Protein AF-J9RHM7-F1 (afdb_monomer)

pLDDT: mean 82.28, std 15.76, range [36.69, 97.31]

Foldseek 3Di:
DDPVVVVVVVVPPDPVVVVVVVVVVPVVLVVLLVQLLVLLVQLVVLLACLQVPRDPVSNVVSLVSNLVSCVVNVPPVLLSLLLSLLSQLLSVQLVVQQVVCVVVVNRDSVPRSDADPLSVVLSVVSSVLSNCCSPPVVVSPVCVVVVSLVSVVVNVVRRDPVSNVRSCVVRNDSPPD

Sequence (177 aa):
MDWATFVSIIGALGVGSILTQHFASGRDRRQVRAEVLDRLEEVETKRWAGDGGVRLEDFIAAIHRFETAALIARIPREAVRQYIFYAFAANSRSRANVEDDRDDGFFDPDTSGGIDAEFADAVRDEANEIAGLVWTPLRSRLGLSKRLRTRHLAAVQHIPARSLQHAESAFGPLARA

Solvent-accessible surface area (backbone atoms only — not comparable to full-atom values): 9573 Å² total; per-residue (Å²): 136,63,69,70,57,58,53,50,60,55,65,74,72,59,59,79,61,61,60,61,56,57,63,65,45,53,59,55,53,52,51,44,39,48,50,30,51,55,27,47,52,48,32,64,62,41,32,44,42,20,75,78,71,67,48,71,68,59,31,54,51,27,47,53,51,25,54,51,34,32,55,76,61,64,51,61,63,67,61,54,50,54,36,50,42,41,48,46,18,46,23,49,39,3,41,49,38,36,50,53,27,51,76,73,70,66,62,36,59,91,64,32,17,56,66,60,64,70,38,51,48,47,42,51,52,38,52,49,48,53,53,42,40,60,77,39,48,76,69,49,54,64,63,35,72,58,51,53,49,55,49,49,67,59,40,60,79,54,50,56,67,69,23,49,52,54,24,32,72,73,72,44,71,75,77,85,123

Secondary structure (DSSP, 8-state):
--HHHHHHHHHHTTHHHHHHHHHHHHHHHHHHHHHHHHHHHHHHHHT-STTS---HHHHHHHHHHHHHHHHHTT--HHHHHHHHHHHHHHHHHHHHHHHHHHHTT---TTTTT---HHHHHHHHHHHHHHHHHHH-HHHHHTTHHHHHHHHHHHHTTTS-HHHHHHHHHHH-PPP--

Structure (mmCIF, N/CA/C/O backbone):
data_AF-J9RHM7-F1
#
_entry.id   AF-J9RHM7-F1
#
loop_
_atom_site.group_PDB
_atom_site.id
_atom_site.type_symbol
_atom_site.label_atom_id
_atom_site.label_alt_id
_atom_site.label_comp_id
_atom_site.label_asym_id
_atom_site.label_entity_id
_atom_site.label_seq_id
_atom_site.pdbx_PDB_ins_code
_atom_site.Cartn_x
_atom_site.Cartn_y
_atom_site.Cartn_z
_atom_site.occupancy
_atom_site.B_iso_or_equiv
_atom_site.auth_seq_id
_atom_site.auth_comp_id
_atom_site.auth_asym_id
_atom_site.auth_atom_id
_atom_site.pdbx_PDB_model_num
ATOM 1 N N . MET A 1 1 ? -20.011 0.408 51.822 1.00 46.09 1 MET A N 1
ATOM 2 C CA . MET A 1 1 ? -20.654 0.936 50.601 1.00 46.09 1 MET A CA 1
ATOM 3 C C . MET A 1 1 ? -21.119 -0.268 49.816 1.00 46.09 1 MET A C 1
ATOM 5 O O . MET A 1 1 ? -20.290 -1.115 49.514 1.00 46.09 1 MET A O 1
ATOM 9 N N . ASP A 1 2 ? -22.428 -0.404 49.638 1.00 53.91 2 ASP A N 1
ATOM 10 C CA . A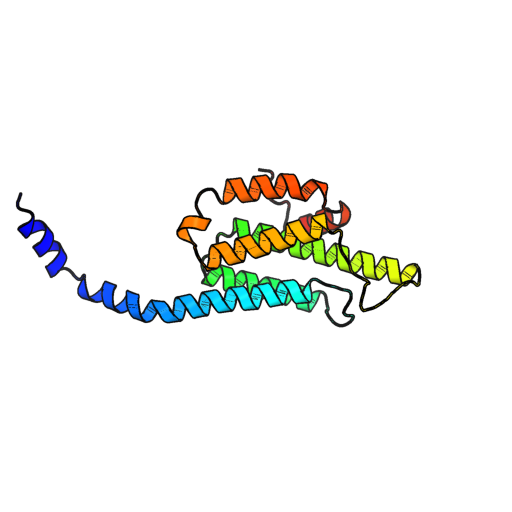SP A 1 2 ? -23.050 -1.626 49.137 1.00 53.91 2 ASP A CA 1
ATOM 11 C C . ASP A 1 2 ? -22.974 -1.686 47.603 1.00 53.91 2 ASP A C 1
ATOM 13 O O . ASP A 1 2 ? -23.284 -0.715 46.907 1.00 53.91 2 ASP A O 1
ATOM 17 N N . TRP A 1 3 ? -22.541 -2.832 47.078 1.00 50.66 3 TRP A N 1
ATOM 18 C CA . TRP A 1 3 ? -22.434 -3.127 45.646 1.00 50.66 3 TRP A CA 1
ATOM 19 C C . TRP A 1 3 ? -23.782 -2.942 44.935 1.00 50.66 3 TRP A C 1
ATOM 21 O O . TRP A 1 3 ? -23.840 -2.488 43.790 1.00 50.66 3 TRP A O 1
ATOM 31 N N . ALA A 1 4 ? -24.878 -3.179 45.661 1.00 57.81 4 ALA A N 1
ATOM 32 C CA . ALA A 1 4 ? -26.237 -2.943 45.193 1.00 57.81 4 ALA A CA 1
ATOM 33 C C . ALA A 1 4 ? -26.519 -1.462 44.864 1.00 57.81 4 ALA A C 1
ATOM 35 O O . ALA A 1 4 ? -27.260 -1.165 43.924 1.00 57.81 4 ALA A O 1
ATOM 36 N N . THR A 1 5 ? -25.891 -0.512 45.566 1.00 55.19 5 THR A N 1
ATOM 37 C CA . THR A 1 5 ? -26.045 0.925 45.287 1.00 55.19 5 THR A CA 1
ATOM 38 C C . THR A 1 5 ? -25.294 1.336 44.017 1.00 55.19 5 THR A C 1
ATOM 40 O O . THR A 1 5 ? -25.803 2.136 43.235 1.00 55.19 5 THR A O 1
ATOM 43 N N . PHE A 1 6 ? -24.125 0.740 43.752 1.00 51.62 6 PHE A N 1
ATOM 44 C CA . PHE A 1 6 ? -23.334 1.015 42.545 1.00 51.62 6 PHE A CA 1
ATOM 45 C C . PHE A 1 6 ? -24.034 0.508 41.271 1.00 51.62 6 PHE A C 1
ATOM 47 O O . PHE A 1 6 ? -24.082 1.205 40.258 1.00 51.62 6 PHE A O 1
ATOM 54 N N . VAL A 1 7 ? -24.662 -0.671 41.345 1.00 54.94 7 VAL A N 1
ATOM 55 C CA . VAL A 1 7 ? -25.454 -1.248 40.243 1.00 54.94 7 VAL A CA 1
ATOM 56 C C . VAL A 1 7 ? -26.725 -0.433 39.970 1.00 54.94 7 VAL A C 1
ATOM 58 O O . VAL A 1 7 ? -27.100 -0.240 38.815 1.00 54.94 7 VAL A O 1
ATOM 61 N N . SER A 1 8 ? -27.352 0.118 41.011 1.00 48.28 8 SER A N 1
ATOM 62 C CA . SER A 1 8 ? -28.589 0.903 40.874 1.00 48.28 8 SER A CA 1
ATOM 63 C C . SER A 1 8 ? -28.355 2.287 40.254 1.00 48.28 8 SER A C 1
ATOM 65 O O . SER A 1 8 ? -29.168 2.752 39.457 1.00 48.28 8 SER A O 1
ATOM 67 N N . ILE A 1 9 ? -27.214 2.922 40.546 1.00 49.97 9 ILE A N 1
ATOM 68 C CA . ILE A 1 9 ? -26.834 4.214 39.947 1.00 49.97 9 ILE A CA 1
ATOM 69 C C . ILE A 1 9 ? -26.502 4.054 38.454 1.00 49.97 9 ILE A C 1
ATOM 71 O O . ILE A 1 9 ? -26.865 4.908 37.646 1.00 49.97 9 ILE A O 1
ATOM 75 N N . ILE A 1 10 ? -25.884 2.936 38.061 1.00 52.31 10 ILE A N 1
ATOM 76 C CA . ILE A 1 10 ? -25.596 2.630 36.651 1.00 52.31 10 ILE A CA 1
ATOM 77 C C . ILE A 1 10 ? -26.871 2.209 35.896 1.00 52.31 10 ILE A C 1
ATOM 79 O O . ILE A 1 10 ? -27.035 2.550 34.725 1.00 52.31 10 ILE A O 1
ATOM 83 N N . GLY A 1 11 ? -27.811 1.532 36.561 1.00 45.91 11 GLY A N 1
ATOM 84 C CA . GLY A 1 11 ? -29.093 1.138 35.969 1.00 45.91 11 GLY A CA 1
ATOM 85 C C . GLY A 1 11 ? -30.041 2.306 35.669 1.00 45.91 11 GLY A C 1
ATOM 86 O O . GLY A 1 11 ? -30.787 2.244 34.694 1.00 45.91 11 GLY A O 1
ATOM 87 N N . ALA A 1 12 ? -29.995 3.388 36.454 1.00 53.56 12 ALA A N 1
ATOM 88 C CA . ALA A 1 12 ? -30.954 4.493 36.359 1.00 53.56 12 ALA A CA 1
ATOM 89 C C . ALA A 1 12 ? -30.570 5.620 35.370 1.00 53.56 12 ALA A C 1
ATOM 91 O O . ALA A 1 12 ? -31.415 6.458 35.063 1.00 53.56 12 ALA A O 1
ATOM 92 N N . LEU A 1 13 ? -29.334 5.653 34.844 1.00 52.00 13 LEU A N 1
ATOM 93 C CA . LEU A 1 13 ? -28.803 6.788 34.059 1.00 52.00 13 LEU A CA 1
ATOM 94 C C . LEU A 1 13 ? -28.353 6.464 32.616 1.00 52.00 13 LEU A C 1
ATOM 96 O O . LEU A 1 13 ? -27.502 7.154 32.062 1.00 52.00 13 LEU A O 1
ATOM 100 N N . GLY A 1 14 ? -28.965 5.482 31.943 1.00 44.16 14 GLY A N 1
ATOM 101 C CA . GLY A 1 14 ? -28.917 5.446 30.467 1.00 44.16 14 GLY A CA 1
ATOM 102 C C . GLY A 1 14 ? -28.051 4.369 29.805 1.00 44.16 14 GLY A C 1
ATOM 103 O O . GLY A 1 14 ? -27.598 4.550 28.677 1.00 44.16 14 GLY A O 1
ATOM 104 N N . VAL A 1 15 ? -27.885 3.199 30.424 1.00 47.47 15 VAL A N 1
ATOM 105 C CA . VAL A 1 15 ? -27.238 2.044 29.757 1.00 47.47 15 VAL A CA 1
ATOM 106 C C . VAL A 1 15 ? -28.149 1.384 28.701 1.00 47.47 15 VAL A C 1
ATOM 108 O O . VAL A 1 15 ? -27.680 0.643 27.838 1.00 47.47 15 VAL A O 1
ATOM 111 N N . GLY A 1 16 ? -29.441 1.728 28.679 1.00 36.69 16 GLY A N 1
ATOM 112 C CA . GLY A 1 16 ? -30.395 1.250 27.673 1.00 36.69 16 GLY A CA 1
ATOM 113 C C . GLY A 1 16 ? -30.172 1.775 26.244 1.00 36.69 16 GLY A C 1
ATOM 114 O O . GLY A 1 16 ? -30.708 1.182 25.317 1.00 36.69 16 GLY A O 1
ATOM 115 N N . SER A 1 17 ? -29.381 2.840 26.034 1.00 42.59 17 SER A N 1
ATOM 116 C CA . SER A 1 17 ? -29.130 3.410 24.689 1.00 42.59 17 SER A CA 1
ATOM 117 C C . SER A 1 17 ? -27.822 2.916 24.040 1.00 42.59 17 SER A C 1
ATOM 119 O O . SER A 1 17 ? -27.727 2.810 22.817 1.00 42.59 17 SER A O 1
ATOM 121 N N . ILE A 1 18 ? -26.831 2.515 24.845 1.00 49.47 18 ILE A N 1
ATOM 122 C CA . ILE A 1 18 ? -25.510 2.087 24.351 1.00 49.47 18 ILE A CA 1
ATOM 123 C C . ILE A 1 18 ? -25.549 0.650 23.805 1.00 49.47 18 ILE A C 1
ATOM 125 O O . ILE A 1 18 ? -24.842 0.321 22.848 1.00 49.47 18 ILE A O 1
ATOM 129 N N . LEU A 1 19 ? -26.399 -0.213 24.367 1.00 43.69 19 LEU A N 1
ATOM 130 C CA . LEU A 1 19 ? -26.479 -1.618 23.957 1.00 43.69 19 LEU A CA 1
ATOM 131 C C . LEU A 1 19 ? -27.194 -1.801 22.608 1.00 43.69 19 LEU A C 1
ATOM 133 O O . LEU A 1 19 ? -26.783 -2.644 21.809 1.00 43.69 19 LEU A O 1
ATOM 137 N N . THR A 1 20 ? -28.179 -0.962 22.282 1.00 41.44 20 THR A N 1
ATOM 138 C CA . THR A 1 20 ? -28.902 -1.001 20.996 1.00 41.44 20 THR A CA 1
ATOM 139 C C . THR A 1 20 ? -28.025 -0.530 19.829 1.00 41.44 20 THR A C 1
ATOM 141 O O . THR A 1 20 ? -28.074 -1.107 18.741 1.00 41.44 20 THR A O 1
ATOM 144 N N . GLN A 1 21 ? -27.128 0.438 20.059 1.00 46.59 21 GLN A N 1
ATOM 145 C CA . GLN A 1 21 ? -26.152 0.896 19.059 1.00 46.59 21 GLN A CA 1
ATOM 146 C C . GLN A 1 21 ? -25.028 -0.130 18.809 1.00 46.59 21 GLN A C 1
ATOM 148 O O . GLN A 1 21 ? -24.364 -0.097 17.770 1.00 46.59 21 GLN A O 1
ATOM 153 N N . HIS A 1 22 ? -24.824 -1.085 19.722 1.00 48.25 22 HIS A N 1
ATOM 154 C CA . HIS A 1 22 ? -23.774 -2.096 19.595 1.00 48.25 22 HIS A CA 1
ATOM 155 C C . HIS A 1 22 ? -24.121 -3.217 18.602 1.00 48.25 22 HIS A C 1
ATOM 157 O O . HIS A 1 22 ? -23.224 -3.730 17.930 1.00 48.25 22 HIS A O 1
ATOM 163 N N . PHE A 1 23 ? -25.408 -3.544 18.437 1.00 43.25 23 PHE A N 1
ATOM 164 C CA . PHE A 1 23 ? -25.853 -4.612 17.531 1.00 43.25 23 PHE A CA 1
ATOM 165 C C . PHE A 1 23 ? -26.148 -4.134 16.102 1.00 43.25 23 PHE A C 1
ATOM 167 O O . PHE A 1 23 ? -25.825 -4.853 15.156 1.00 43.25 23 PHE A O 1
ATOM 174 N N . ALA A 1 24 ? -26.638 -2.903 15.912 1.00 45.84 24 ALA A N 1
ATOM 175 C CA . ALA A 1 24 ? -26.744 -2.303 14.574 1.00 45.84 24 ALA A CA 1
ATOM 176 C C . ALA A 1 24 ? -25.355 -2.057 13.939 1.00 45.84 24 ALA A C 1
ATOM 178 O O . ALA A 1 24 ? -25.162 -2.277 12.747 1.00 45.84 24 ALA A O 1
ATOM 179 N N . SER A 1 25 ? -24.344 -1.738 14.758 1.00 53.12 25 SER A N 1
ATOM 180 C CA . SER A 1 25 ? -22.961 -1.478 14.321 1.00 53.12 25 SER A CA 1
ATOM 181 C C . SER A 1 25 ? -22.212 -2.716 13.792 1.00 53.12 25 SER A C 1
ATOM 183 O O . SER A 1 25 ? -21.170 -2.580 13.151 1.00 53.12 25 SER A O 1
ATOM 185 N N . GLY A 1 26 ? -22.695 -3.938 14.041 1.00 60.34 26 GLY A N 1
ATOM 186 C CA . GLY A 1 26 ? -21.999 -5.162 13.628 1.00 60.34 26 GLY A CA 1
ATOM 187 C C . GLY A 1 26 ? -21.936 -5.356 12.109 1.00 60.34 26 GLY A C 1
ATOM 188 O O . GLY A 1 26 ? -20.895 -5.768 11.590 1.00 60.34 26 GLY A O 1
ATOM 189 N N . ARG A 1 27 ? -23.028 -5.039 11.397 1.00 66.31 27 ARG A N 1
ATOM 190 C CA . ARG A 1 27 ? -23.099 -5.129 9.928 1.00 66.31 27 ARG A CA 1
ATOM 191 C C . ARG A 1 27 ? -22.276 -4.015 9.277 1.00 66.31 27 ARG A C 1
ATOM 193 O O . ARG A 1 27 ? -21.430 -4.326 8.444 1.00 66.31 27 ARG A O 1
ATOM 200 N N . ASP A 1 28 ? -22.410 -2.783 9.766 1.00 77.00 28 ASP A N 1
ATOM 201 C CA . ASP A 1 28 ? -21.641 -1.627 9.283 1.00 77.00 28 ASP A CA 1
ATOM 202 C C . ASP A 1 28 ? -20.131 -1.840 9.426 1.00 77.00 28 ASP A C 1
ATOM 204 O O . ASP A 1 28 ? -19.367 -1.573 8.506 1.00 77.00 28 ASP A O 1
ATOM 208 N N . ARG A 1 29 ? -19.673 -2.413 10.548 1.00 79.19 29 ARG A N 1
ATOM 209 C CA . ARG A 1 29 ? -18.245 -2.720 10.741 1.00 79.19 29 ARG A CA 1
ATOM 210 C C . ARG A 1 29 ? -17.730 -3.755 9.751 1.00 79.19 29 ARG A C 1
ATOM 212 O O . ARG A 1 29 ? -16.593 -3.641 9.313 1.00 79.19 29 ARG A O 1
ATOM 219 N N . ARG A 1 30 ? -18.518 -4.786 9.433 1.00 84.44 30 ARG A N 1
ATOM 220 C CA . ARG A 1 30 ? -18.115 -5.805 8.449 1.00 84.44 30 ARG A CA 1
ATOM 221 C C . ARG A 1 30 ? -18.072 -5.219 7.044 1.00 84.44 30 ARG A C 1
ATOM 223 O O . ARG A 1 30 ? -17.131 -5.513 6.323 1.00 84.44 30 ARG A O 1
ATOM 230 N N . GLN A 1 31 ? -19.034 -4.367 6.702 1.00 88.38 31 GLN A N 1
ATOM 231 C CA . GLN A 1 31 ? -19.078 -3.690 5.410 1.00 88.38 31 GLN A CA 1
ATOM 232 C C . GLN A 1 31 ? -17.896 -2.732 5.230 1.00 88.38 31 GLN A C 1
ATOM 234 O O . GLN A 1 31 ? -17.202 -2.825 4.230 1.00 88.38 31 GLN A O 1
ATOM 239 N N . VAL A 1 32 ? -17.591 -1.901 6.231 1.00 88.88 32 VAL A N 1
ATOM 240 C CA . VAL A 1 32 ? -16.419 -1.006 6.203 1.00 88.88 32 VAL A CA 1
ATOM 241 C C . VAL A 1 32 ? -15.108 -1.794 6.100 1.00 88.88 32 VAL A C 1
ATOM 243 O O . VAL A 1 32 ? -14.180 -1.380 5.415 1.00 88.88 32 VAL A O 1
ATOM 246 N N . ARG A 1 33 ? -15.013 -2.950 6.769 1.00 91.75 33 ARG A N 1
ATOM 247 C CA . ARG A 1 33 ? -13.842 -3.834 6.664 1.00 91.75 33 ARG A CA 1
ATOM 248 C C . ARG A 1 33 ? -13.694 -4.438 5.272 1.00 91.75 33 ARG A C 1
ATOM 250 O O . ARG A 1 33 ? -12.583 -4.451 4.760 1.00 91.75 33 ARG A O 1
ATOM 257 N N . ALA A 1 34 ? -14.790 -4.933 4.699 1.00 93.19 34 ALA A N 1
ATOM 258 C CA . ALA A 1 34 ? -14.805 -5.458 3.338 1.00 93.19 34 ALA A CA 1
ATOM 259 C C . ALA A 1 34 ? -14.398 -4.368 2.342 1.00 93.19 34 ALA A C 1
ATOM 261 O O . ALA A 1 34 ? -13.484 -4.583 1.564 1.00 93.19 34 ALA A O 1
ATOM 262 N N . GLU A 1 35 ? -14.953 -3.161 2.478 1.00 95.06 35 GLU A N 1
ATOM 263 C CA . GLU A 1 35 ? -14.611 -2.031 1.616 1.00 95.06 35 GLU A CA 1
ATOM 264 C C . GLU A 1 35 ? -13.111 -1.709 1.644 1.00 95.06 35 GLU A C 1
ATOM 266 O O . GLU A 1 35 ? -12.521 -1.492 0.592 1.00 95.06 35 GLU A O 1
ATOM 271 N N . VAL A 1 36 ? -12.456 -1.726 2.811 1.00 95.56 36 VAL A N 1
ATOM 272 C CA . VAL A 1 36 ? -10.995 -1.539 2.861 1.00 95.56 36 VAL A CA 1
ATOM 273 C C . VAL A 1 36 ? -10.255 -2.623 2.081 1.00 95.56 36 VAL A C 1
ATOM 275 O O . VAL A 1 36 ? -9.300 -2.298 1.382 1.00 95.56 36 VAL A O 1
ATOM 278 N N . LEU A 1 37 ? -10.655 -3.888 2.221 1.00 96.06 37 LEU A N 1
ATOM 279 C CA . LEU A 1 37 ? -9.995 -5.004 1.541 1.00 96.06 37 LEU A CA 1
ATOM 280 C C . LEU A 1 37 ? -10.211 -4.936 0.027 1.00 96.06 37 LEU A C 1
ATOM 282 O O . LEU A 1 37 ? -9.247 -5.098 -0.711 1.00 96.06 37 LEU A O 1
ATOM 286 N N . ASP A 1 38 ? -11.417 -4.587 -0.416 1.00 97.12 38 ASP A N 1
ATOM 287 C CA . ASP A 1 38 ? -11.725 -4.375 -1.832 1.00 97.12 38 ASP A CA 1
ATOM 288 C C . ASP A 1 38 ? -10.873 -3.229 -2.406 1.00 97.12 38 ASP A C 1
ATOM 290 O O . ASP A 1 38 ? -10.328 -3.326 -3.505 1.00 97.12 38 ASP A O 1
ATOM 294 N N . ARG A 1 39 ? -10.696 -2.128 -1.655 1.00 97.19 39 ARG A N 1
ATOM 295 C CA . ARG A 1 39 ? -9.814 -1.027 -2.085 1.00 97.19 39 ARG A CA 1
ATOM 296 C C . ARG A 1 39 ? -8.338 -1.401 -2.058 1.00 97.19 39 ARG A C 1
ATOM 298 O O . ARG A 1 39 ? -7.584 -0.898 -2.884 1.00 97.19 39 ARG A O 1
ATOM 305 N N . LEU A 1 40 ? -7.922 -2.246 -1.120 1.00 96.75 40 LEU A N 1
ATOM 306 C CA . LEU A 1 40 ? -6.557 -2.757 -1.052 1.00 96.75 40 LEU A CA 1
ATOM 307 C C . LEU A 1 40 ? -6.254 -3.637 -2.272 1.00 96.75 40 LEU A C 1
ATOM 309 O O . LEU A 1 40 ? -5.244 -3.426 -2.934 1.00 96.75 40 LEU A O 1
ATOM 313 N N . GLU A 1 41 ? -7.157 -4.557 -2.613 1.00 96.06 41 GLU A N 1
ATOM 314 C CA . GLU A 1 41 ? -7.078 -5.378 -3.828 1.00 96.06 41 GLU A CA 1
ATOM 315 C C . GLU A 1 41 ? -7.025 -4.510 -5.093 1.00 96.06 41 GLU A C 1
ATOM 317 O O . GLU A 1 41 ? -6.231 -4.770 -5.999 1.00 96.06 41 GLU A O 1
ATOM 322 N N . GLU A 1 42 ? -7.818 -3.436 -5.138 1.00 95.38 42 GLU A N 1
ATOM 323 C CA . GLU A 1 42 ? -7.810 -2.489 -6.252 1.00 95.38 42 GLU A CA 1
ATOM 324 C C . GLU A 1 42 ? -6.429 -1.833 -6.445 1.00 95.38 42 GLU A C 1
ATOM 326 O O . GLU A 1 42 ? -5.958 -1.706 -7.579 1.00 95.38 42 GLU A O 1
ATOM 331 N N . VAL A 1 43 ? -5.762 -1.435 -5.354 1.00 96.00 43 VAL A N 1
ATOM 332 C CA . VAL A 1 43 ? -4.397 -0.879 -5.394 1.00 96.00 43 VAL A CA 1
ATOM 333 C C . VAL A 1 43 ? -3.387 -1.942 -5.825 1.00 96.00 43 VAL A C 1
ATOM 335 O O . VAL A 1 43 ? -2.567 -1.675 -6.702 1.00 96.00 43 VAL A O 1
ATOM 338 N N . GLU A 1 44 ? -3.461 -3.147 -5.258 1.00 94.31 44 GLU A N 1
ATOM 339 C CA . GLU A 1 44 ? -2.559 -4.259 -5.586 1.00 94.31 44 GLU A CA 1
ATOM 340 C C . GLU A 1 44 ? -2.661 -4.681 -7.053 1.00 94.31 44 GLU A C 1
ATOM 342 O O . GLU A 1 44 ? -1.643 -4.947 -7.688 1.00 94.31 44 GLU A O 1
ATOM 347 N N . THR A 1 45 ? -3.869 -4.684 -7.614 1.00 92.31 45 THR A N 1
ATOM 348 C CA . THR A 1 45 ? -4.099 -5.000 -9.029 1.00 92.31 45 THR A CA 1
ATOM 349 C C . THR A 1 45 ? -3.509 -3.913 -9.926 1.00 92.31 45 THR A C 1
ATOM 351 O O . THR A 1 45 ? -2.793 -4.203 -10.880 1.00 92.31 45 THR A O 1
ATOM 354 N N . LYS A 1 46 ? -3.752 -2.639 -9.594 1.00 93.38 46 LYS A N 1
ATOM 355 C CA . LYS A 1 46 ? -3.343 -1.493 -10.422 1.00 93.38 46 LYS A CA 1
ATOM 356 C C . LYS A 1 46 ? -1.883 -1.082 -10.275 1.00 93.38 46 LYS A C 1
ATOM 358 O O . LYS A 1 46 ? -1.416 -0.232 -11.032 1.00 93.38 46 LYS A O 1
ATOM 363 N N . ARG A 1 47 ? -1.148 -1.625 -9.302 1.00 91.50 47 ARG A N 1
ATOM 364 C CA . ARG A 1 47 ? 0.268 -1.272 -9.137 1.00 91.50 47 ARG A CA 1
ATOM 365 C C . ARG A 1 47 ? 1.138 -1.831 -10.262 1.00 91.50 47 ARG A C 1
ATOM 367 O O . ARG A 1 47 ? 2.219 -1.296 -10.482 1.00 91.50 47 ARG A O 1
ATOM 374 N N . TRP A 1 48 ? 0.709 -2.891 -10.940 1.00 90.38 48 TRP A N 1
ATOM 375 C CA . TRP A 1 48 ? 1.496 -3.546 -11.981 1.00 90.38 48 TRP A CA 1
ATOM 376 C C . TRP A 1 48 ? 1.344 -2.821 -13.319 1.00 90.38 48 TRP A C 1
ATOM 378 O O . TRP A 1 48 ? 0.234 -2.530 -13.756 1.00 90.38 48 TRP A O 1
ATOM 388 N N . ALA A 1 49 ? 2.469 -2.514 -13.965 1.00 84.69 49 ALA A N 1
ATOM 389 C CA . ALA A 1 49 ? 2.509 -1.798 -15.239 1.00 84.69 49 ALA A CA 1
ATOM 390 C C . ALA A 1 49 ? 2.470 -2.721 -16.474 1.00 84.69 49 ALA A C 1
ATOM 392 O O . ALA A 1 49 ? 2.262 -2.222 -17.580 1.00 84.69 49 ALA A O 1
ATOM 393 N N . GLY A 1 50 ? 2.677 -4.032 -16.289 1.00 70.62 50 GLY A N 1
ATOM 394 C CA . GLY A 1 50 ? 2.771 -5.033 -17.364 1.00 70.62 50 GLY A CA 1
ATOM 395 C C . GLY A 1 50 ? 1.502 -5.183 -18.203 1.00 70.62 50 GLY A C 1
ATOM 396 O O . GLY A 1 50 ? 1.580 -5.241 -19.425 1.00 70.62 50 GLY A O 1
ATOM 397 N N . ASP A 1 51 ? 0.330 -5.074 -17.566 1.00 68.62 51 ASP A N 1
ATOM 398 C CA . ASP A 1 51 ? -0.998 -5.293 -18.171 1.00 68.62 51 ASP A CA 1
ATOM 399 C C . ASP A 1 51 ? -1.405 -4.229 -19.224 1.00 68.62 51 ASP A C 1
ATOM 401 O O . ASP A 1 51 ? -2.531 -4.194 -19.711 1.00 68.62 51 ASP A O 1
ATOM 405 N N . GLY A 1 52 ? -0.502 -3.305 -19.583 1.00 62.88 52 GLY A N 1
ATOM 406 C CA . GLY A 1 52 ? -0.602 -2.407 -20.743 1.00 62.88 52 GLY A CA 1
ATOM 407 C C . GLY A 1 52 ? -1.699 -1.331 -20.700 1.00 62.88 52 GLY A C 1
ATOM 408 O O . GLY A 1 52 ? -1.592 -0.332 -21.413 1.00 62.88 52 GLY A O 1
ATOM 409 N N . GLY A 1 53 ? -2.727 -1.492 -19.863 1.00 69.56 53 GLY A N 1
ATOM 410 C CA . GLY A 1 53 ? -3.914 -0.639 -19.808 1.00 69.56 53 GLY A CA 1
ATOM 411 C C . GLY A 1 53 ? -4.031 0.233 -18.559 1.00 69.56 53 GLY A C 1
ATOM 412 O O . GLY A 1 53 ? -4.804 1.191 -18.565 1.00 69.56 53 GLY A O 1
ATOM 413 N N . VAL A 1 54 ? -3.275 -0.051 -17.495 1.00 81.75 54 VAL A N 1
ATOM 414 C CA . VAL A 1 54 ? -3.393 0.701 -16.238 1.00 81.75 54 VAL A CA 1
ATOM 415 C C . VAL A 1 54 ? -2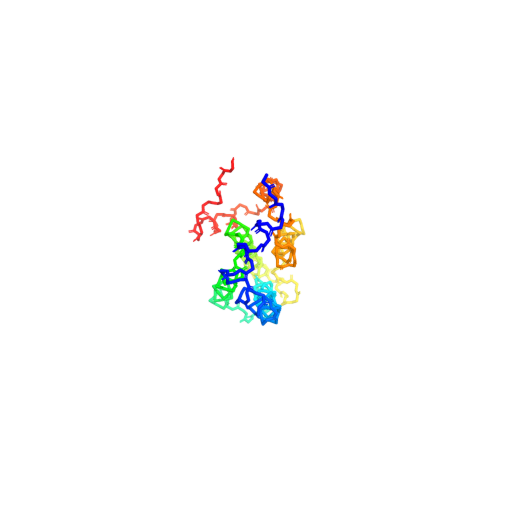.573 1.986 -16.300 1.00 81.75 54 VAL A C 1
ATOM 417 O O . VAL A 1 54 ? -1.338 1.983 -16.344 1.00 81.75 54 VAL A O 1
ATOM 420 N N . ARG A 1 55 ? -3.264 3.127 -16.277 1.00 87.69 55 ARG A N 1
ATOM 421 C CA . ARG A 1 55 ? -2.611 4.436 -16.253 1.00 87.69 55 ARG A CA 1
ATOM 422 C C . ARG A 1 55 ? -2.156 4.791 -14.840 1.00 87.69 55 ARG A C 1
ATOM 424 O O . ARG A 1 55 ? -2.741 4.356 -13.850 1.00 87.69 55 ARG A O 1
ATOM 431 N N . LEU A 1 56 ? -1.136 5.648 -14.737 1.00 88.62 56 LEU A N 1
ATOM 432 C CA . LEU A 1 56 ? -0.671 6.147 -13.437 1.00 88.62 56 LEU A CA 1
ATOM 433 C C . LEU A 1 56 ? -1.799 6.876 -12.690 1.00 88.62 56 LEU A C 1
ATOM 435 O O . LEU A 1 56 ? -1.925 6.740 -11.475 1.00 88.62 56 LEU A O 1
ATOM 439 N N . GLU A 1 57 ? -2.653 7.600 -13.416 1.00 91.06 57 GLU A N 1
ATOM 440 C CA . GLU A 1 57 ? -3.795 8.297 -12.823 1.00 91.06 57 GLU A CA 1
ATOM 441 C C . GLU A 1 57 ? -4.795 7.327 -12.172 1.00 91.06 57 GLU A C 1
ATOM 443 O O . GLU A 1 57 ? -5.322 7.618 -11.097 1.00 91.06 57 GLU A O 1
ATOM 448 N N . ASP A 1 58 ? -5.013 6.151 -12.770 1.00 92.88 58 ASP A N 1
ATOM 449 C CA . ASP A 1 58 ? -5.919 5.129 -12.234 1.00 92.88 58 ASP A CA 1
ATOM 450 C C . ASP A 1 58 ? -5.378 4.498 -10.952 1.00 92.88 58 ASP A C 1
ATOM 452 O O . ASP A 1 58 ? -6.150 4.183 -10.038 1.00 92.88 58 ASP A O 1
ATOM 456 N N . PHE A 1 59 ? -4.056 4.331 -10.880 1.00 93.81 59 PHE A N 1
ATOM 457 C CA . PHE A 1 59 ? -3.358 3.858 -9.689 1.00 93.81 59 PHE A CA 1
ATOM 458 C C . PHE A 1 59 ? -3.413 4.891 -8.556 1.00 93.81 59 PHE A C 1
ATOM 460 O O . PHE A 1 59 ? -3.791 4.556 -7.433 1.00 93.81 59 PHE A O 1
ATOM 467 N N . ILE A 1 60 ? -3.139 6.165 -8.851 1.00 94.19 60 ILE A N 1
ATOM 468 C CA . ILE A 1 60 ? -3.261 7.259 -7.874 1.00 94.19 60 ILE A CA 1
ATOM 469 C C . ILE A 1 60 ? -4.704 7.360 -7.357 1.00 94.19 60 ILE A C 1
ATOM 471 O O . ILE A 1 60 ? -4.933 7.463 -6.150 1.00 94.19 60 ILE A O 1
ATOM 475 N N . ALA A 1 61 ? -5.699 7.259 -8.242 1.00 94.75 61 ALA A N 1
ATOM 476 C CA . ALA A 1 61 ? -7.104 7.239 -7.844 1.00 94.75 61 ALA A CA 1
ATOM 477 C C . ALA A 1 61 ? -7.431 6.054 -6.917 1.00 94.75 61 ALA A C 1
ATOM 479 O O . ALA A 1 61 ? -8.171 6.225 -5.944 1.00 94.75 61 ALA A O 1
ATOM 480 N N . ALA A 1 62 ? -6.870 4.869 -7.178 1.00 95.56 62 ALA A N 1
ATOM 481 C CA . ALA A 1 62 ? -7.028 3.708 -6.304 1.00 95.56 62 ALA A CA 1
ATOM 482 C C . ALA A 1 62 ? -6.403 3.942 -4.919 1.00 95.56 62 ALA A C 1
ATOM 484 O O . ALA A 1 62 ? -7.062 3.671 -3.914 1.00 95.56 62 ALA A O 1
ATOM 485 N N . ILE A 1 63 ? -5.204 4.538 -4.849 1.00 96.19 63 ILE A N 1
ATOM 486 C CA . ILE A 1 63 ? -4.561 4.929 -3.581 1.00 96.19 63 ILE A CA 1
ATOM 487 C C . ILE A 1 63 ? -5.472 5.858 -2.771 1.00 96.19 63 ILE A C 1
ATOM 489 O O . ILE A 1 63 ? -5.703 5.607 -1.590 1.00 96.19 63 ILE A O 1
ATOM 493 N N . HIS A 1 64 ? -6.038 6.899 -3.387 1.00 95.81 64 HIS A N 1
ATOM 494 C CA . HIS A 1 64 ? -6.919 7.835 -2.678 1.00 95.81 64 HIS A CA 1
ATOM 495 C C . HIS A 1 64 ? -8.207 7.174 -2.172 1.00 95.81 64 HIS A C 1
ATOM 497 O O . HIS A 1 64 ? -8.668 7.469 -1.063 1.00 95.81 64 HIS A O 1
ATOM 503 N N . ARG A 1 65 ? -8.792 6.259 -2.959 1.00 96.25 65 ARG A N 1
ATOM 504 C CA . ARG A 1 65 ? -9.961 5.475 -2.533 1.00 96.25 65 ARG A CA 1
ATOM 505 C C . ARG A 1 65 ? -9.624 4.568 -1.353 1.00 96.25 65 ARG A C 1
ATOM 507 O O . ARG A 1 65 ? -10.390 4.521 -0.391 1.00 96.25 65 ARG A O 1
ATOM 514 N N . PHE A 1 66 ? -8.471 3.909 -1.397 1.00 97.31 66 PHE A N 1
ATOM 515 C CA . PHE A 1 66 ? -7.964 3.100 -0.294 1.00 97.31 66 PHE A CA 1
ATOM 516 C C . PHE A 1 66 ? -7.701 3.931 0.966 1.00 97.31 66 PHE A C 1
ATOM 518 O O . PHE A 1 66 ? -8.185 3.573 2.038 1.00 97.31 66 PHE A O 1
ATOM 525 N N . GLU A 1 67 ? -7.011 5.069 0.856 1.00 95.81 67 GLU A N 1
ATOM 526 C CA . GLU A 1 67 ? -6.732 5.952 1.995 1.00 95.81 67 GLU A CA 1
ATOM 527 C C . GLU A 1 67 ? -8.030 6.440 2.656 1.00 95.81 67 GLU A C 1
ATOM 529 O O . GLU A 1 67 ? -8.156 6.433 3.884 1.00 95.81 67 GLU A O 1
ATOM 534 N N . THR A 1 68 ? -9.031 6.790 1.843 1.00 95.25 68 THR A N 1
ATOM 535 C CA . THR A 1 68 ? -10.360 7.196 2.318 1.00 95.25 68 THR A CA 1
ATOM 536 C C . THR A 1 68 ? -11.055 6.058 3.069 1.00 95.25 68 THR A C 1
ATOM 538 O O . THR A 1 68 ? -11.519 6.260 4.194 1.00 95.25 68 THR A O 1
ATOM 541 N N . ALA A 1 69 ? -11.085 4.848 2.500 1.00 94.44 69 ALA A N 1
ATOM 542 C CA . ALA A 1 69 ? -11.669 3.677 3.154 1.00 94.44 69 ALA A CA 1
ATOM 543 C C . ALA A 1 69 ? -10.944 3.343 4.472 1.00 94.44 69 ALA A C 1
ATOM 545 O O . ALA A 1 69 ? -11.580 3.109 5.504 1.00 94.44 69 ALA A O 1
ATOM 546 N N . ALA A 1 70 ? -9.610 3.396 4.478 1.00 93.94 70 ALA A N 1
ATOM 547 C CA . ALA A 1 70 ? -8.790 3.153 5.659 1.00 93.94 70 ALA A CA 1
ATOM 548 C C . ALA A 1 70 ? -9.034 4.198 6.763 1.00 93.94 70 ALA A C 1
ATOM 550 O O . ALA A 1 70 ? -9.091 3.851 7.949 1.00 93.94 70 ALA A O 1
ATOM 551 N N . LEU A 1 71 ? -9.242 5.466 6.389 1.00 92.00 71 LEU A N 1
ATOM 552 C CA . LEU A 1 71 ? -9.606 6.539 7.313 1.00 92.00 71 LEU A CA 1
ATOM 553 C C . LEU A 1 71 ? -10.980 6.290 7.952 1.00 92.00 71 LEU A C 1
ATOM 555 O O . LEU A 1 71 ? -11.108 6.392 9.175 1.00 92.00 71 LEU A O 1
ATOM 559 N N . ILE A 1 72 ? -11.984 5.909 7.154 1.00 89.62 72 ILE A N 1
ATOM 560 C CA . ILE A 1 72 ? -13.332 5.554 7.632 1.00 89.62 72 ILE A CA 1
ATOM 561 C C . ILE A 1 72 ? -13.260 4.361 8.598 1.00 89.62 72 ILE A C 1
ATOM 563 O O . ILE A 1 72 ? -13.844 4.393 9.685 1.00 89.62 72 ILE A O 1
ATOM 567 N N . ALA A 1 73 ? -12.465 3.345 8.255 1.00 89.56 73 ALA A N 1
ATOM 568 C CA . ALA A 1 73 ? -12.217 2.167 9.085 1.00 89.56 73 ALA A CA 1
ATOM 569 C C . ALA A 1 73 ? -11.335 2.437 10.319 1.00 89.56 73 ALA A C 1
ATOM 571 O O . ALA A 1 73 ? -11.164 1.551 11.163 1.00 89.56 73 ALA A O 1
ATOM 572 N N . ARG A 1 74 ? -10.798 3.657 10.465 1.00 90.12 74 ARG A N 1
ATOM 573 C CA . ARG A 1 74 ? -9.881 4.069 11.540 1.00 90.12 74 ARG A CA 1
ATOM 574 C C . ARG A 1 74 ? -8.629 3.190 11.615 1.00 90.12 74 ARG A C 1
ATOM 576 O O . ARG A 1 74 ? -8.175 2.830 12.710 1.00 90.12 74 ARG A O 1
ATOM 583 N N . ILE A 1 75 ? -8.072 2.824 10.467 1.00 91.19 75 ILE A N 1
ATOM 584 C CA . ILE A 1 75 ? -6.780 2.138 10.400 1.00 91.19 75 ILE A CA 1
ATOM 585 C C . ILE A 1 75 ? -5.679 3.136 10.798 1.00 91.19 75 ILE A C 1
ATOM 587 O O . ILE A 1 75 ? -5.768 4.313 10.439 1.00 91.19 75 ILE A O 1
ATOM 591 N N . PRO A 1 76 ? -4.671 2.718 11.588 1.00 91.56 76 PRO A N 1
ATOM 592 C CA . PRO A 1 76 ? -3.543 3.575 11.945 1.00 91.56 76 PRO A CA 1
ATOM 593 C C . PRO A 1 76 ? -2.884 4.191 10.707 1.00 91.56 76 PRO A C 1
ATOM 595 O O . PRO A 1 76 ? -2.517 3.477 9.773 1.00 91.56 76 PRO A O 1
ATOM 598 N N . ARG A 1 77 ? -2.738 5.520 10.706 1.00 90.88 77 ARG A N 1
ATOM 599 C CA . ARG A 1 77 ? -2.237 6.279 9.549 1.00 90.88 77 ARG A CA 1
ATOM 600 C C . ARG A 1 77 ? -0.807 5.898 9.186 1.00 90.88 77 ARG A C 1
ATOM 602 O O . ARG A 1 77 ? -0.441 5.979 8.023 1.00 90.88 77 ARG A O 1
ATOM 609 N N . GLU A 1 78 ? -0.015 5.483 10.167 1.00 91.75 78 GLU A N 1
ATOM 610 C CA . GLU A 1 78 ? 1.373 5.067 9.985 1.00 91.75 78 GLU A CA 1
ATOM 611 C C . GLU A 1 78 ? 1.459 3.815 9.104 1.00 91.75 78 GLU A C 1
ATOM 613 O O . GLU A 1 78 ? 2.248 3.791 8.165 1.00 91.75 78 GLU A O 1
ATOM 618 N N . ALA A 1 79 ? 0.596 2.822 9.349 1.00 92.50 79 ALA A N 1
ATOM 619 C CA . ALA A 1 79 ? 0.534 1.602 8.541 1.00 92.50 79 ALA A CA 1
ATOM 620 C C . ALA A 1 79 ? 0.052 1.898 7.115 1.00 92.50 79 ALA A C 1
ATOM 622 O O . ALA A 1 79 ? 0.644 1.433 6.148 1.00 92.50 79 ALA A O 1
ATOM 623 N N . VAL A 1 80 ? -0.990 2.727 6.983 1.00 94.75 80 VAL A N 1
ATOM 624 C CA . VAL A 1 80 ? -1.538 3.131 5.676 1.00 94.75 80 VAL A CA 1
ATOM 625 C C . VAL A 1 80 ? -0.480 3.859 4.847 1.00 94.75 80 VAL A C 1
ATOM 627 O O . VAL A 1 80 ? -0.279 3.527 3.684 1.00 94.75 80 VAL A O 1
ATOM 630 N N . ARG A 1 81 ? 0.237 4.816 5.448 1.00 93.81 81 ARG A N 1
ATOM 631 C CA . ARG A 1 81 ? 1.314 5.556 4.774 1.00 93.81 81 ARG A CA 1
ATOM 632 C C . ARG A 1 81 ? 2.465 4.654 4.351 1.00 93.81 81 ARG A C 1
ATOM 634 O O . ARG A 1 81 ? 2.943 4.800 3.234 1.00 93.81 81 ARG A O 1
ATOM 641 N N . GLN A 1 82 ? 2.902 3.745 5.222 1.00 93.56 82 GLN A N 1
ATOM 642 C CA . GLN A 1 82 ? 3.981 2.810 4.906 1.00 93.56 82 GLN A CA 1
ATOM 643 C C . GLN A 1 82 ? 3.600 1.892 3.740 1.00 93.56 82 GLN A C 1
ATOM 645 O O . GLN A 1 82 ? 4.374 1.762 2.795 1.00 93.56 82 GLN A O 1
ATOM 650 N N . TYR A 1 83 ? 2.381 1.346 3.748 1.00 95.50 83 TYR A N 1
ATOM 651 C CA . TYR A 1 83 ? 1.866 0.566 2.626 1.00 95.50 83 TYR A CA 1
ATOM 652 C C . TYR A 1 83 ? 1.808 1.383 1.324 1.00 95.50 83 TYR A C 1
ATOM 654 O O . TYR A 1 83 ? 2.353 0.946 0.314 1.00 95.50 83 TYR A O 1
ATOM 662 N N . ILE A 1 84 ? 1.210 2.583 1.340 1.00 95.12 84 ILE A N 1
ATOM 663 C CA . ILE A 1 84 ? 1.100 3.447 0.148 1.00 95.12 84 ILE A CA 1
ATOM 664 C C . ILE A 1 84 ? 2.484 3.785 -0.416 1.00 95.12 84 ILE A C 1
ATOM 666 O O . ILE A 1 84 ? 2.682 3.728 -1.629 1.00 95.12 84 ILE A O 1
ATOM 670 N N . PHE A 1 85 ? 3.448 4.095 0.454 1.00 93.88 85 PHE A N 1
ATOM 671 C CA . PHE A 1 85 ? 4.825 4.375 0.057 1.00 93.88 85 PHE A CA 1
ATOM 672 C C . PHE A 1 85 ? 5.432 3.199 -0.720 1.00 93.88 85 PHE A C 1
ATOM 674 O O . PHE A 1 85 ? 5.993 3.392 -1.800 1.00 93.88 85 PHE A O 1
ATOM 681 N N . TYR A 1 86 ? 5.280 1.973 -0.215 1.00 93.25 86 TYR A N 1
ATOM 682 C CA . TYR A 1 86 ? 5.801 0.784 -0.888 1.00 93.25 86 TYR A CA 1
ATOM 683 C C . TYR A 1 86 ? 5.032 0.406 -2.144 1.00 93.25 86 TYR A C 1
ATOM 685 O O . TYR A 1 86 ? 5.660 0.067 -3.142 1.00 93.25 86 TYR A O 1
ATOM 693 N N . ALA A 1 87 ? 3.705 0.518 -2.137 1.00 94.44 87 ALA A N 1
ATOM 694 C CA . ALA A 1 87 ? 2.891 0.298 -3.325 1.00 94.44 87 ALA A CA 1
ATOM 695 C C . ALA A 1 87 ? 3.298 1.257 -4.456 1.00 94.44 87 ALA A C 1
ATOM 697 O O . ALA A 1 87 ? 3.416 0.845 -5.610 1.00 94.44 87 ALA A O 1
ATOM 698 N N . PHE A 1 88 ? 3.583 2.521 -4.130 1.00 93.69 88 PHE A N 1
ATOM 699 C CA . PHE A 1 88 ? 4.048 3.504 -5.104 1.00 93.69 88 PHE A CA 1
ATOM 700 C C . PHE A 1 88 ? 5.469 3.223 -5.601 1.00 93.69 88 PHE A C 1
ATOM 702 O O . PHE A 1 88 ? 5.717 3.266 -6.805 1.00 93.69 88 PHE A O 1
ATOM 709 N N . ALA A 1 89 ? 6.397 2.877 -4.704 1.00 92.81 89 ALA A N 1
ATOM 710 C CA . ALA A 1 89 ? 7.743 2.458 -5.094 1.00 92.81 89 ALA A CA 1
ATOM 711 C C . ALA A 1 89 ? 7.707 1.209 -6.001 1.00 92.81 89 ALA A C 1
ATOM 713 O O . ALA A 1 89 ? 8.430 1.149 -6.998 1.00 92.81 89 ALA A O 1
ATOM 714 N N . ALA A 1 90 ? 6.827 0.248 -5.704 1.00 93.31 90 ALA A N 1
ATOM 715 C CA . ALA A 1 90 ? 6.598 -0.948 -6.511 1.00 93.31 90 ALA A CA 1
ATOM 716 C C . ALA A 1 90 ? 6.039 -0.604 -7.893 1.00 93.31 90 ALA A C 1
ATOM 718 O O . ALA A 1 90 ? 6.588 -1.064 -8.892 1.00 93.31 90 ALA A O 1
ATOM 719 N N . ASN A 1 91 ? 5.028 0.267 -7.972 1.00 93.31 91 ASN A N 1
ATOM 720 C CA . ASN A 1 91 ? 4.509 0.749 -9.251 1.00 93.31 91 ASN A CA 1
ATOM 721 C C . ASN A 1 91 ? 5.595 1.449 -10.072 1.00 93.31 91 ASN A C 1
ATOM 723 O O . ASN A 1 91 ? 5.774 1.144 -11.248 1.00 93.31 91 ASN A O 1
ATOM 727 N N . SER A 1 92 ? 6.381 2.326 -9.447 1.00 91.94 92 SER A N 1
ATOM 728 C CA . SER A 1 92 ? 7.485 2.988 -10.133 1.00 91.94 92 SER A CA 1
ATOM 729 C C . SER A 1 92 ? 8.540 2.000 -10.630 1.00 91.94 92 SER A C 1
ATOM 731 O O . SER A 1 92 ? 9.088 2.222 -11.708 1.00 91.94 92 SER A O 1
ATOM 733 N N . ARG A 1 93 ? 8.856 0.940 -9.869 1.00 92.56 93 ARG A N 1
ATOM 734 C CA . ARG A 1 93 ? 9.797 -0.093 -10.326 1.00 92.56 93 ARG A CA 1
ATOM 735 C C . ARG A 1 93 ? 9.220 -0.887 -11.493 1.00 92.56 93 ARG A C 1
ATOM 737 O O . ARG A 1 93 ? 9.929 -1.100 -12.468 1.00 92.56 93 ARG A O 1
ATOM 744 N N . SER A 1 94 ? 7.955 -1.281 -11.385 1.00 91.56 94 SER A N 1
ATOM 745 C CA . SER A 1 94 ? 7.228 -2.019 -12.415 1.00 91.56 94 SER A CA 1
ATOM 746 C C . SER A 1 94 ? 7.204 -1.239 -13.733 1.00 91.56 94 SER A C 1
ATOM 748 O O . SER A 1 94 ? 7.579 -1.769 -14.770 1.00 91.56 94 SER A O 1
ATOM 750 N N . ARG A 1 95 ? 6.877 0.060 -13.695 1.00 91.06 95 ARG A N 1
ATOM 751 C CA . ARG A 1 95 ? 6.905 0.928 -14.886 1.00 91.06 95 ARG A CA 1
ATOM 752 C C . ARG A 1 95 ? 8.298 1.046 -15.494 1.00 91.06 95 ARG A C 1
ATOM 754 O O . ARG A 1 95 ? 8.426 0.899 -16.700 1.00 91.06 95 ARG A O 1
ATOM 761 N N . ALA A 1 96 ? 9.320 1.260 -14.664 1.00 90.06 96 ALA A N 1
ATOM 762 C CA . ALA A 1 96 ? 10.698 1.329 -15.140 1.00 90.06 96 ALA A CA 1
ATOM 763 C C . ALA A 1 96 ? 11.125 0.018 -15.816 1.00 90.06 96 ALA A C 1
ATOM 765 O O . ALA A 1 96 ? 11.726 0.060 -16.874 1.00 90.06 96 ALA A O 1
ATOM 766 N N . ASN A 1 97 ? 10.760 -1.141 -15.257 1.00 90.75 97 ASN A N 1
ATOM 767 C CA . ASN A 1 97 ? 11.061 -2.421 -15.896 1.00 90.75 97 ASN A CA 1
ATOM 768 C C . ASN A 1 97 ? 10.314 -2.607 -17.229 1.00 90.75 97 ASN A C 1
ATOM 770 O O . ASN A 1 97 ? 10.914 -3.095 -18.172 1.00 90.75 97 ASN A O 1
ATOM 774 N N . VAL A 1 98 ? 9.054 -2.171 -17.345 1.00 89.69 98 VAL A N 1
ATOM 775 C CA . VAL A 1 98 ? 8.345 -2.169 -18.640 1.00 89.69 98 VAL A CA 1
ATOM 776 C C . VAL A 1 98 ? 9.039 -1.275 -19.670 1.00 89.69 98 VAL A C 1
ATOM 778 O O . VAL A 1 98 ? 9.077 -1.620 -20.847 1.00 89.69 98 VAL A O 1
ATOM 781 N N . GLU A 1 99 ? 9.533 -0.110 -19.252 1.00 88.69 99 GLU A N 1
ATOM 782 C CA . GLU A 1 99 ? 10.284 0.804 -20.120 1.00 88.69 99 GLU A CA 1
ATOM 783 C C . GLU A 1 99 ? 11.611 0.171 -20.562 1.00 88.69 99 GLU A C 1
ATOM 785 O O . GLU A 1 99 ? 11.860 0.100 -21.763 1.00 88.69 99 GLU A O 1
ATOM 790 N N . ASP A 1 100 ? 12.381 -0.386 -19.621 1.00 89.75 100 ASP A N 1
ATOM 791 C CA . ASP A 1 100 ? 13.637 -1.098 -19.891 1.00 89.75 100 ASP A CA 1
ATOM 792 C C . ASP A 1 100 ? 13.412 -2.266 -20.885 1.00 89.75 100 ASP A C 1
ATOM 794 O O . ASP A 1 100 ? 14.075 -2.350 -21.916 1.00 89.75 100 ASP A O 1
ATOM 798 N N . ASP A 1 101 ? 12.410 -3.123 -20.644 1.00 89.38 101 ASP A N 1
ATOM 799 C CA . ASP A 1 101 ? 12.110 -4.279 -21.504 1.00 89.38 101 ASP A CA 1
ATOM 800 C C . ASP A 1 101 ? 11.664 -3.862 -22.919 1.00 89.38 101 ASP A C 1
ATOM 802 O O . ASP A 1 101 ? 11.905 -4.580 -23.895 1.00 89.38 101 ASP A O 1
ATOM 806 N N . ARG A 1 102 ? 10.992 -2.708 -23.054 1.00 89.38 102 ARG A N 1
ATOM 807 C CA . ARG A 1 102 ? 10.607 -2.148 -24.362 1.00 89.38 102 ARG A CA 1
ATOM 808 C C . ARG A 1 102 ? 11.813 -1.644 -25.132 1.00 89.38 102 ARG A C 1
ATOM 810 O O . ARG A 1 102 ? 11.890 -1.904 -26.333 1.00 89.38 102 ARG A O 1
ATOM 817 N N . ASP A 1 103 ? 12.717 -0.948 -24.456 1.00 90.81 103 ASP A N 1
ATOM 818 C CA . ASP A 1 103 ? 13.936 -0.416 -25.061 1.00 90.81 103 ASP A CA 1
ATOM 819 C C . ASP A 1 103 ? 14.878 -1.552 -25.496 1.00 90.81 103 ASP A C 1
ATOM 821 O O . ASP A 1 103 ? 15.464 -1.488 -26.580 1.00 90.81 103 ASP A O 1
ATOM 825 N N . ASP A 1 104 ? 14.940 -2.635 -24.715 1.00 91.00 104 ASP A N 1
ATOM 826 C CA . ASP A 1 104 ? 15.748 -3.821 -25.016 1.00 91.00 104 ASP A CA 1
ATOM 827 C C . ASP A 1 104 ? 15.072 -4.795 -26.009 1.00 91.00 104 ASP A C 1
ATOM 829 O O . ASP A 1 104 ? 15.704 -5.735 -26.498 1.00 91.00 104 ASP A O 1
ATOM 833 N N . GLY A 1 105 ? 13.794 -4.578 -26.344 1.00 90.50 105 GLY A N 1
ATOM 834 C CA . GLY A 1 105 ? 13.035 -5.405 -27.289 1.00 90.50 105 GLY A CA 1
ATOM 835 C C . GLY A 1 105 ? 12.558 -6.756 -26.736 1.00 90.50 105 GLY A C 1
ATOM 836 O O . GLY A 1 105 ? 12.176 -7.627 -27.518 1.00 90.50 105 GLY A O 1
ATOM 837 N N . PHE A 1 106 ? 12.558 -6.932 -25.412 1.00 89.38 106 PHE A N 1
ATOM 838 C CA . PHE A 1 106 ? 12.081 -8.132 -24.706 1.00 89.38 106 PHE A CA 1
ATOM 839 C C . PHE A 1 106 ? 10.684 -7.969 -24.094 1.00 89.38 106 PHE A C 1
ATOM 841 O O . PHE A 1 106 ? 10.251 -8.835 -23.341 1.00 89.38 106 PHE A O 1
ATOM 848 N N . PHE A 1 107 ? 9.980 -6.877 -24.406 1.00 88.38 107 PHE A N 1
ATOM 849 C CA . PHE A 1 107 ? 8.665 -6.594 -23.839 1.00 88.38 107 PHE A CA 1
ATOM 850 C C . PHE A 1 107 ? 7.668 -7.737 -24.067 1.00 88.38 107 PHE A C 1
ATOM 852 O O . PHE A 1 107 ? 7.320 -8.070 -25.203 1.00 88.38 107 PHE A O 1
ATOM 859 N N . ASP A 1 108 ? 7.153 -8.256 -22.960 1.00 86.06 108 ASP A N 1
ATOM 860 C CA . ASP A 1 108 ? 6.097 -9.252 -22.905 1.00 86.06 108 ASP A CA 1
ATOM 861 C C . ASP A 1 108 ? 5.027 -8.763 -21.916 1.00 86.06 108 ASP A C 1
ATOM 863 O O . ASP A 1 108 ? 5.327 -8.607 -20.734 1.00 86.06 108 ASP A O 1
ATOM 867 N N . PRO A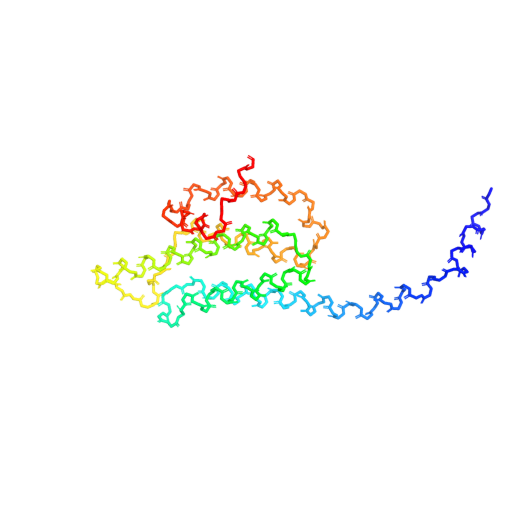 1 109 ? 3.779 -8.515 -22.353 1.00 82.12 109 PRO A N 1
ATOM 868 C CA . PRO A 1 109 ? 2.704 -8.057 -21.471 1.00 82.12 109 PRO A CA 1
ATOM 869 C C . PRO A 1 109 ? 2.488 -8.927 -20.224 1.00 82.12 109 PRO A C 1
ATOM 871 O O . PRO A 1 109 ? 2.070 -8.409 -19.189 1.00 82.12 109 PRO A O 1
ATOM 874 N N . ASP A 1 110 ? 2.777 -10.229 -20.315 1.00 81.19 110 ASP A N 1
ATOM 875 C CA . ASP A 1 110 ? 2.516 -11.182 -19.236 1.00 81.19 110 ASP A CA 1
ATOM 876 C C . ASP A 1 110 ? 3.644 -11.225 -18.191 1.00 81.19 110 ASP A C 1
ATOM 878 O O . ASP A 1 110 ? 3.413 -11.627 -17.046 1.00 81.19 110 ASP A O 1
ATOM 882 N N . THR A 1 111 ? 4.868 -10.828 -18.559 1.00 82.00 111 THR A N 1
ATOM 883 C CA . THR A 1 111 ? 6.056 -10.961 -17.693 1.00 82.00 111 THR A CA 1
ATOM 884 C C . THR A 1 111 ? 6.792 -9.649 -17.425 1.00 82.00 111 THR A C 1
ATOM 886 O O . THR A 1 111 ? 7.424 -9.510 -16.372 1.00 82.00 111 THR A O 1
ATOM 889 N N . SER A 1 112 ? 6.663 -8.658 -18.307 1.00 85.69 112 SER A N 1
ATOM 890 C CA . SER A 1 112 ? 7.221 -7.323 -18.118 1.00 85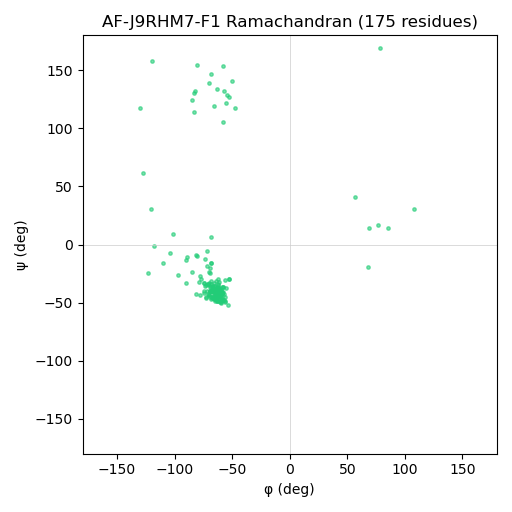.69 112 SER A CA 1
ATOM 891 C C . SER A 1 112 ? 6.523 -6.573 -16.988 1.00 85.69 112 SER A C 1
ATOM 893 O O . SER A 1 112 ? 5.322 -6.685 -16.745 1.00 85.69 112 SER A O 1
ATOM 895 N N . GLY A 1 113 ? 7.290 -5.745 -16.285 1.00 84.69 113 GLY A N 1
ATOM 896 C CA . GLY A 1 113 ? 6.817 -5.013 -15.113 1.00 84.69 113 GLY A CA 1
ATOM 897 C C . GLY A 1 113 ? 6.898 -5.804 -13.814 1.00 84.69 113 GLY A C 1
ATOM 898 O O . GLY A 1 113 ? 6.321 -5.379 -12.806 1.00 84.69 113 GLY A O 1
ATOM 899 N N . GLY A 1 114 ? 7.635 -6.912 -13.812 1.00 87.50 114 GLY A N 1
ATOM 900 C CA . GLY A 1 114 ? 8.024 -7.607 -12.598 1.00 87.50 114 GLY A CA 1
ATOM 901 C C . GLY A 1 114 ? 8.815 -6.702 -11.649 1.00 87.50 114 GLY A C 1
ATOM 902 O O . GLY A 1 114 ? 9.478 -5.736 -12.039 1.00 87.50 114 GLY A O 1
ATOM 903 N N . ILE A 1 115 ? 8.742 -7.022 -10.362 1.00 88.88 115 ILE A N 1
ATOM 904 C CA . ILE A 1 115 ? 9.624 -6.454 -9.343 1.00 88.88 115 ILE A CA 1
ATOM 905 C C . ILE A 1 115 ? 10.397 -7.595 -8.687 1.00 88.88 115 ILE A C 1
ATOM 907 O O . ILE A 1 115 ? 9.971 -8.747 -8.733 1.00 88.88 115 ILE A O 1
ATOM 911 N N . ASP A 1 116 ? 11.531 -7.249 -8.088 1.00 89.06 116 ASP A N 1
ATOM 912 C CA . ASP A 1 116 ? 12.349 -8.160 -7.293 1.00 89.06 116 ASP A CA 1
ATOM 913 C C . ASP A 1 116 ? 11.504 -8.901 -6.239 1.00 89.06 116 ASP A C 1
ATOM 915 O O . ASP A 1 116 ? 10.583 -8.313 -5.661 1.00 89.06 116 ASP A O 1
ATOM 919 N N . ALA A 1 117 ? 11.778 -10.190 -6.026 1.00 88.56 117 ALA A N 1
ATOM 920 C CA . ALA A 1 117 ? 10.929 -11.053 -5.207 1.00 88.56 117 ALA A CA 1
ATOM 921 C C . ALA A 1 117 ? 10.906 -10.594 -3.743 1.00 88.56 117 ALA A C 1
ATOM 923 O O . ALA A 1 117 ? 9.840 -10.517 -3.134 1.00 88.56 117 ALA A O 1
ATOM 924 N N . GLU A 1 118 ? 12.057 -10.200 -3.208 1.00 89.12 118 GLU A N 1
ATOM 925 C CA . GLU A 1 118 ? 12.208 -9.698 -1.850 1.00 89.12 118 GLU A CA 1
ATOM 926 C C . GLU A 1 118 ? 11.456 -8.376 -1.668 1.00 89.12 118 GLU A C 1
ATOM 928 O O . GLU A 1 118 ? 10.799 -8.156 -0.644 1.00 89.12 118 GLU A O 1
ATOM 933 N N . PHE A 1 119 ? 11.479 -7.504 -2.681 1.00 89.50 119 PHE A N 1
ATOM 934 C CA . PHE A 1 119 ? 10.664 -6.294 -2.652 1.00 89.50 119 PHE A CA 1
ATOM 935 C C . PHE A 1 119 ? 9.162 -6.599 -2.781 1.00 89.50 119 PHE A C 1
ATOM 937 O O . PHE A 1 119 ? 8.353 -5.999 -2.070 1.00 89.50 119 PHE A O 1
ATOM 944 N N . ALA A 1 120 ? 8.770 -7.554 -3.629 1.00 90.31 120 ALA A N 1
ATOM 945 C CA . ALA A 1 120 ? 7.381 -7.996 -3.743 1.00 90.31 120 ALA A CA 1
ATOM 946 C C . ALA A 1 120 ? 6.844 -8.541 -2.415 1.00 90.31 120 ALA A C 1
ATOM 948 O O . ALA A 1 120 ? 5.715 -8.219 -2.033 1.00 90.31 120 ALA A O 1
ATOM 949 N N . ASP A 1 121 ? 7.658 -9.317 -1.699 1.00 91.69 121 ASP A N 1
ATOM 950 C CA . ASP A 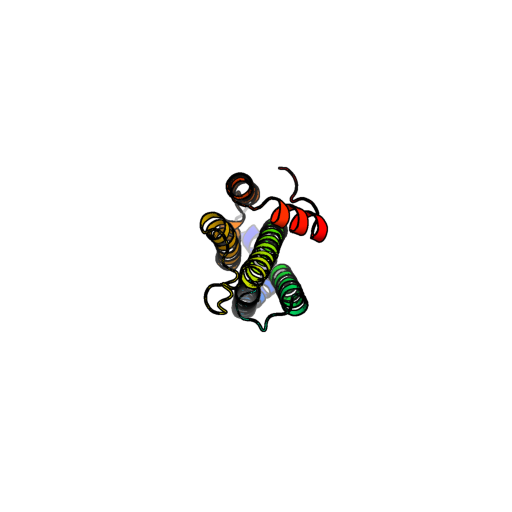1 121 ? 7.321 -9.851 -0.384 1.00 91.69 121 ASP A CA 1
ATOM 951 C C . ASP A 1 121 ? 7.205 -8.741 0.663 1.00 91.69 121 ASP A C 1
ATOM 953 O O . ASP A 1 121 ? 6.245 -8.737 1.431 1.00 91.69 121 ASP A O 1
ATOM 957 N N . ALA A 1 122 ? 8.080 -7.729 0.637 1.00 91.12 122 ALA A N 1
ATOM 958 C CA . ALA A 1 122 ? 7.952 -6.572 1.522 1.00 91.12 122 ALA A CA 1
ATOM 959 C C . ALA A 1 122 ? 6.628 -5.812 1.312 1.00 91.12 122 ALA A C 1
ATOM 961 O O . ALA A 1 122 ? 5.962 -5.445 2.281 1.00 91.12 122 ALA A O 1
ATOM 962 N N . VAL A 1 123 ? 6.204 -5.598 0.060 1.00 92.81 123 VAL A N 1
ATOM 963 C CA . VAL A 1 123 ? 4.921 -4.927 -0.221 1.00 92.81 123 VAL A CA 1
ATOM 964 C C . VAL A 1 123 ? 3.742 -5.817 0.197 1.00 92.81 123 VAL A C 1
ATOM 966 O O . VAL A 1 123 ? 2.775 -5.333 0.791 1.00 92.81 123 VAL A O 1
ATOM 969 N N . ARG A 1 124 ? 3.834 -7.129 -0.056 1.00 92.56 124 ARG A N 1
ATOM 970 C CA . ARG A 1 124 ? 2.827 -8.121 0.350 1.00 92.56 124 ARG A CA 1
ATOM 971 C C . ARG A 1 124 ? 2.672 -8.187 1.871 1.00 92.56 124 ARG A C 1
ATOM 973 O O . ARG A 1 124 ? 1.547 -8.247 2.364 1.00 92.56 124 ARG A O 1
ATOM 980 N N . ASP A 1 125 ? 3.766 -8.145 2.620 1.00 92.31 125 ASP A N 1
ATOM 981 C CA . ASP A 1 125 ? 3.755 -8.136 4.084 1.00 92.31 125 ASP A CA 1
ATOM 982 C C . ASP A 1 125 ? 3.043 -6.905 4.653 1.00 92.31 125 ASP A C 1
ATOM 984 O O . ASP A 1 125 ? 2.344 -6.992 5.667 1.00 92.31 125 ASP A O 1
ATOM 988 N N . GLU A 1 126 ? 3.171 -5.761 3.988 1.00 92.81 126 GLU A N 1
ATOM 989 C CA . GLU A 1 126 ? 2.491 -4.526 4.378 1.00 92.81 126 GLU A CA 1
ATOM 990 C C . GLU A 1 126 ? 0.998 -4.574 4.038 1.00 92.81 126 GLU A C 1
ATOM 992 O O . GLU A 1 126 ? 0.169 -4.224 4.881 1.00 92.81 126 GLU A O 1
ATOM 997 N N . ALA A 1 127 ? 0.624 -5.121 2.876 1.00 94.25 127 ALA A N 1
ATOM 998 C CA . ALA A 1 127 ? -0.776 -5.412 2.557 1.00 94.25 127 ALA A CA 1
ATOM 999 C C . ALA A 1 127 ? -1.402 -6.377 3.588 1.00 94.25 127 ALA A C 1
ATOM 1001 O O . ALA A 1 127 ? -2.515 -6.154 4.076 1.00 94.25 127 ALA A O 1
ATOM 1002 N N . ASN A 1 128 ? -0.657 -7.407 4.000 1.00 93.12 128 ASN A N 1
ATOM 1003 C CA . ASN A 1 128 ? -1.073 -8.344 5.042 1.00 93.12 128 ASN A CA 1
ATOM 1004 C C . ASN A 1 128 ? -1.219 -7.672 6.417 1.00 93.12 128 ASN A C 1
ATOM 1006 O O . ASN A 1 128 ? -2.127 -8.022 7.174 1.00 93.12 128 ASN A O 1
ATOM 1010 N N . GLU A 1 129 ? -0.379 -6.689 6.756 1.00 92.81 129 GLU A N 1
ATOM 1011 C CA . GLU A 1 129 ? -0.532 -5.910 7.992 1.00 92.81 129 GLU A CA 1
ATOM 1012 C C . GLU A 1 129 ? -1.825 -5.092 7.977 1.00 92.81 129 GLU A C 1
ATOM 1014 O O . GLU A 1 129 ? -2.552 -5.077 8.976 1.00 92.81 129 GLU A O 1
ATOM 1019 N N . ILE A 1 130 ? -2.155 -4.461 6.844 1.00 94.00 130 ILE A N 1
ATOM 1020 C CA . ILE A 1 130 ? -3.434 -3.765 6.660 1.00 94.00 130 ILE A CA 1
ATOM 1021 C C . ILE A 1 130 ? -4.594 -4.746 6.842 1.00 94.00 130 ILE A C 1
ATOM 1023 O O . ILE A 1 130 ? -5.488 -4.485 7.650 1.00 94.00 130 ILE A O 1
ATOM 1027 N N . ALA A 1 131 ? -4.558 -5.908 6.186 1.00 93.00 131 ALA A N 1
ATOM 1028 C CA . ALA A 1 131 ? -5.582 -6.938 6.353 1.00 93.00 131 ALA A CA 1
ATOM 1029 C C . ALA A 1 131 ? -5.699 -7.406 7.821 1.00 93.00 131 ALA A C 1
ATOM 1031 O O . ALA A 1 131 ? -6.800 -7.527 8.367 1.00 93.00 131 ALA A O 1
ATOM 1032 N N . GLY A 1 132 ? -4.575 -7.585 8.518 1.00 90.38 132 GLY A N 1
ATOM 1033 C CA . GLY A 1 132 ? -4.548 -7.904 9.945 1.00 90.38 132 GLY A CA 1
ATOM 1034 C C . GLY A 1 132 ? -5.153 -6.803 10.826 1.00 90.38 132 GLY A C 1
ATOM 1035 O O . GLY A 1 132 ? -5.839 -7.091 11.812 1.00 90.38 132 GLY A O 1
ATOM 1036 N N . LEU A 1 133 ? -4.937 -5.529 10.491 1.00 90.38 133 LEU A N 1
ATOM 1037 C CA . LEU A 1 133 ? -5.533 -4.378 11.183 1.00 90.38 133 LEU A CA 1
ATOM 1038 C C . LEU A 1 133 ? -7.050 -4.289 10.963 1.00 90.38 133 LEU A C 1
ATOM 1040 O O . LEU A 1 133 ? -7.774 -3.911 11.888 1.00 90.38 133 LEU A O 1
ATOM 1044 N N . VAL A 1 134 ? -7.531 -4.687 9.783 1.00 91.19 134 VAL A N 1
ATOM 1045 C CA . VAL A 1 134 ? -8.959 -4.759 9.436 1.00 91.19 134 VAL A CA 1
ATOM 1046 C C . VAL A 1 134 ? -9.679 -5.806 10.299 1.00 91.19 134 VAL A C 1
ATOM 1048 O O . VAL A 1 134 ? -10.733 -5.523 10.883 1.00 91.19 134 VAL A O 1
ATOM 1051 N N . TRP A 1 135 ? -9.105 -7.006 10.438 1.00 87.50 135 TRP A N 1
ATOM 1052 C CA . TRP A 1 135 ? -9.743 -8.121 11.148 1.00 87.50 135 TRP A CA 1
ATOM 1053 C C . TRP A 1 135 ? -9.593 -8.058 12.672 1.00 87.50 135 TRP A C 1
ATOM 1055 O O . TRP A 1 135 ? -10.574 -8.280 13.395 1.00 87.50 135 TRP A O 1
ATOM 1065 N N . THR A 1 136 ? -8.405 -7.716 13.183 1.00 85.75 136 THR A N 1
ATOM 1066 C CA . THR A 1 136 ? -8.092 -7.743 14.624 1.00 85.75 136 THR A CA 1
ATOM 1067 C C . THR A 1 136 ? -7.514 -6.421 15.148 1.00 85.75 136 THR A C 1
ATOM 1069 O O . THR A 1 136 ? -6.424 -6.408 15.722 1.00 85.75 136 THR A O 1
ATOM 1072 N N . PRO A 1 137 ? -8.250 -5.295 15.070 1.00 78.25 137 PRO A N 1
ATOM 1073 C CA . PRO A 1 137 ? -7.693 -3.951 15.260 1.00 78.25 137 PRO A CA 1
ATOM 1074 C C . PRO A 1 137 ? -7.018 -3.723 16.618 1.00 78.25 137 PRO A C 1
ATOM 1076 O O . PRO A 1 137 ? -6.011 -3.030 16.690 1.00 78.25 137 PRO A O 1
ATOM 1079 N N . LEU A 1 138 ? -7.533 -4.300 17.708 1.00 77.75 138 LEU A N 1
ATOM 1080 C CA . LEU A 1 138 ? -6.946 -4.098 19.040 1.00 77.75 138 LEU A CA 1
ATOM 1081 C C . LEU A 1 138 ? -5.635 -4.870 19.228 1.00 77.75 138 LEU A C 1
ATOM 1083 O O . LEU A 1 138 ? -4.678 -4.318 19.763 1.00 77.75 138 LEU A O 1
ATOM 1087 N N . ARG A 1 139 ? -5.570 -6.121 18.756 1.00 75.81 139 ARG A N 1
ATOM 1088 C CA . ARG A 1 139 ? -4.352 -6.943 18.846 1.00 75.81 139 ARG A CA 1
ATOM 1089 C C . ARG A 1 139 ? -3.281 -6.428 17.892 1.00 75.81 139 ARG A C 1
ATOM 1091 O O . ARG A 1 139 ? -2.132 -6.277 18.288 1.00 75.81 139 ARG A O 1
ATOM 1098 N N . SER A 1 140 ? -3.686 -6.073 16.677 1.00 75.94 140 SER A N 1
ATOM 1099 C CA . SER A 1 140 ? -2.794 -5.582 15.631 1.00 75.94 140 SER A CA 1
ATOM 1100 C C . SER A 1 140 ? -2.235 -4.187 15.937 1.00 75.94 140 SER A C 1
ATOM 1102 O O . SER A 1 140 ? -1.186 -3.826 15.429 1.00 75.94 140 SER A O 1
ATOM 1104 N N . ARG A 1 141 ? -2.852 -3.390 16.818 1.00 82.31 141 ARG A N 1
ATOM 1105 C CA . ARG A 1 141 ? -2.283 -2.089 17.226 1.00 82.31 141 ARG A CA 1
ATOM 1106 C C . ARG A 1 141 ? -1.146 -2.199 18.241 1.00 82.31 141 ARG A C 1
ATOM 1108 O O . ARG A 1 141 ? -0.286 -1.321 18.280 1.00 82.31 141 ARG A O 1
ATOM 1115 N N . LEU A 1 142 ? -1.109 -3.255 19.055 1.00 81.56 142 LEU A N 1
ATOM 1116 C CA . LEU A 1 142 ? -0.062 -3.420 20.064 1.00 81.56 142 LEU A CA 1
ATOM 1117 C C . LEU A 1 142 ? 1.292 -3.613 19.384 1.00 81.56 142 LEU A C 1
ATOM 1119 O O . LEU A 1 142 ? 1.472 -4.555 18.621 1.00 81.56 142 LEU A O 1
ATOM 1123 N N . GLY A 1 143 ? 2.241 -2.713 19.643 1.00 82.75 143 GLY A N 1
ATOM 1124 C CA . GLY A 1 143 ? 3.583 -2.778 19.059 1.00 82.75 143 GLY A CA 1
ATOM 1125 C C . GLY A 1 143 ? 3.645 -2.512 17.551 1.00 82.75 143 GLY A C 1
ATOM 1126 O O . GLY A 1 143 ? 4.680 -2.793 16.950 1.00 82.75 143 GLY A O 1
ATOM 1127 N N . LEU A 1 144 ? 2.580 -1.966 16.948 1.00 87.50 144 LEU A N 1
ATOM 1128 C CA . LEU A 1 144 ? 2.510 -1.690 15.509 1.00 87.50 144 LEU A CA 1
ATOM 1129 C C . LEU A 1 144 ? 3.695 -0.847 15.034 1.00 87.50 144 LEU A C 1
ATOM 1131 O O . LEU A 1 144 ? 4.420 -1.273 14.147 1.00 87.50 144 LEU A O 1
ATOM 1135 N N . SER A 1 145 ? 3.967 0.288 15.682 1.00 87.12 145 SER A N 1
ATOM 1136 C CA . SER A 1 145 ? 5.076 1.172 15.300 1.00 87.12 145 SER A CA 1
ATOM 1137 C C . SER A 1 145 ? 6.435 0.466 15.334 1.00 87.12 145 SER A C 1
ATOM 1139 O O . SER A 1 145 ? 7.277 0.707 14.476 1.00 87.12 145 SER A O 1
ATOM 1141 N N . LYS A 1 146 ? 6.648 -0.445 16.297 1.00 87.31 146 LYS A N 1
ATOM 1142 C CA . LYS A 1 146 ? 7.885 -1.235 16.380 1.00 87.31 146 LYS A CA 1
ATOM 1143 C C . LYS A 1 146 ? 7.976 -2.233 15.227 1.00 87.31 146 LYS A C 1
ATOM 1145 O O . LYS A 1 146 ? 9.032 -2.327 14.616 1.00 87.31 146 LYS A O 1
ATOM 1150 N N . ARG A 1 147 ? 6.887 -2.947 14.913 1.00 87.88 147 ARG A N 1
ATOM 1151 C CA . ARG A 1 147 ? 6.850 -3.892 13.783 1.00 87.88 147 ARG A CA 1
ATOM 1152 C C . ARG A 1 147 ? 7.060 -3.186 12.449 1.00 87.88 147 ARG A C 1
ATOM 1154 O O . ARG A 1 147 ? 7.921 -3.610 11.691 1.00 87.88 147 ARG A O 1
ATOM 1161 N N . LEU A 1 148 ? 6.335 -2.091 12.217 1.00 88.12 148 LEU A N 1
ATOM 1162 C CA . LEU A 1 148 ? 6.463 -1.252 11.026 1.00 88.12 148 LEU A CA 1
ATOM 1163 C C . LEU A 1 148 ? 7.899 -0.757 10.850 1.00 88.12 148 LEU A C 1
ATOM 1165 O O . LEU A 1 148 ? 8.468 -0.900 9.774 1.00 88.12 148 LEU A O 1
ATOM 1169 N N . ARG A 1 149 ? 8.534 -0.286 11.931 1.00 87.00 149 ARG A N 1
ATOM 1170 C CA . ARG A 1 149 ? 9.950 0.101 11.931 1.00 87.00 149 ARG A CA 1
ATOM 1171 C C . ARG A 1 149 ? 10.875 -1.061 11.575 1.00 87.00 149 ARG A C 1
ATOM 1173 O O . ARG A 1 149 ? 11.764 -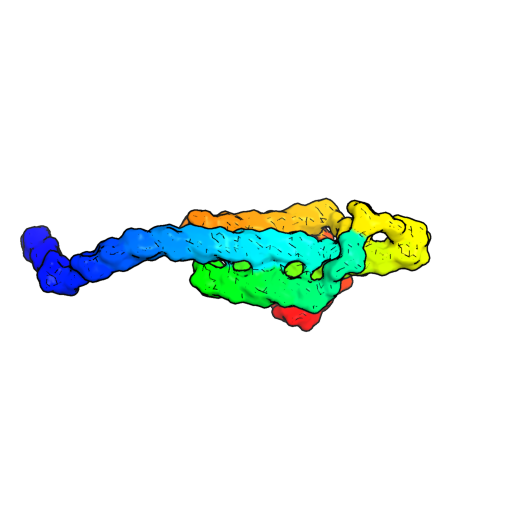0.894 10.748 1.00 87.00 149 ARG A O 1
ATOM 1180 N N . THR A 1 150 ? 10.711 -2.216 12.220 1.00 87.88 150 THR A N 1
ATOM 1181 C CA . THR A 1 150 ? 11.555 -3.391 11.960 1.00 87.88 150 THR A CA 1
ATOM 1182 C C . THR A 1 150 ? 11.428 -3.848 10.510 1.00 87.88 150 THR A C 1
ATOM 1184 O O . THR A 1 150 ? 12.448 -4.099 9.874 1.00 87.88 150 THR A O 1
ATOM 1187 N N . ARG A 1 151 ? 10.205 -3.887 9.971 1.00 86.62 151 ARG A N 1
ATOM 1188 C CA . ARG A 1 151 ? 9.969 -4.206 8.560 1.00 86.62 151 ARG A CA 1
ATOM 1189 C C . ARG A 1 151 ? 10.559 -3.164 7.633 1.00 86.62 151 ARG A C 1
ATOM 1191 O O . ARG A 1 151 ? 11.215 -3.540 6.676 1.00 86.62 151 ARG A O 1
ATOM 1198 N N . HIS A 1 152 ? 10.412 -1.881 7.953 1.00 85.75 152 HIS A N 1
ATOM 1199 C CA . HIS A 1 152 ? 10.986 -0.821 7.139 1.00 85.75 152 HIS A CA 1
ATOM 1200 C C . HIS A 1 152 ? 12.504 -0.964 7.013 1.00 85.75 152 HIS A C 1
ATOM 1202 O O . HIS A 1 152 ? 13.036 -0.959 5.908 1.00 85.75 152 HIS A O 1
ATOM 1208 N N . LEU A 1 153 ? 13.195 -1.184 8.133 1.00 85.56 153 LEU A N 1
ATOM 1209 C CA . LEU A 1 153 ? 14.646 -1.384 8.145 1.00 85.56 153 LEU A CA 1
ATOM 1210 C C . LEU A 1 153 ? 15.096 -2.626 7.361 1.00 85.56 153 LEU A C 1
ATOM 1212 O O . LEU A 1 153 ? 16.169 -2.595 6.764 1.00 85.56 153 LEU A O 1
ATOM 1216 N N . ALA A 1 154 ? 14.296 -3.696 7.360 1.00 84.75 154 ALA A N 1
ATOM 1217 C CA . ALA A 1 154 ? 14.570 -4.886 6.559 1.00 84.75 154 ALA A CA 1
ATOM 1218 C C . ALA A 1 154 ? 14.308 -4.630 5.064 1.00 84.75 154 ALA A C 1
ATOM 1220 O O . ALA A 1 154 ? 15.155 -4.924 4.229 1.00 84.75 154 ALA A O 1
ATOM 1221 N N . ALA A 1 155 ? 13.175 -4.009 4.734 1.00 83.81 155 ALA A N 1
ATOM 1222 C CA . ALA A 1 155 ? 12.736 -3.773 3.364 1.00 83.81 155 ALA A CA 1
ATOM 1223 C C . ALA A 1 155 ? 13.628 -2.779 2.612 1.00 83.81 155 ALA A C 1
ATOM 1225 O O . ALA A 1 155 ? 13.892 -2.989 1.436 1.00 83.81 155 ALA A O 1
ATOM 1226 N N . VAL A 1 156 ? 14.133 -1.724 3.269 1.00 82.12 156 VAL A N 1
ATOM 1227 C CA . VAL A 1 156 ? 14.963 -0.675 2.632 1.00 82.12 156 VAL A CA 1
ATOM 1228 C C . VAL A 1 156 ? 16.158 -1.242 1.860 1.00 82.12 156 VAL A C 1
ATOM 1230 O O . VAL A 1 156 ? 16.561 -0.654 0.862 1.00 82.12 156 VAL A O 1
ATOM 1233 N N . GLN A 1 157 ? 16.699 -2.389 2.273 1.00 83.06 157 GLN A N 1
ATOM 1234 C CA . GLN A 1 157 ? 17.836 -3.029 1.603 1.00 83.06 157 GLN A CA 1
ATOM 1235 C C . GLN A 1 157 ? 17.486 -3.597 0.221 1.00 83.06 157 GLN A C 1
ATOM 1237 O O . GLN A 1 157 ? 18.367 -3.721 -0.625 1.00 83.06 157 GLN A O 1
ATOM 1242 N N . HIS A 1 158 ? 16.212 -3.911 -0.008 1.00 84.06 158 HIS A N 1
ATOM 1243 C CA . HIS A 1 158 ? 15.711 -4.561 -1.220 1.00 84.06 158 HIS A CA 1
ATOM 1244 C C . HIS A 1 158 ? 15.000 -3.583 -2.163 1.00 84.06 158 HIS A C 1
ATOM 1246 O O . HIS A 1 158 ? 14.645 -3.938 -3.284 1.00 84.06 158 HIS A O 1
ATOM 1252 N N . ILE A 1 159 ? 14.787 -2.335 -1.736 1.00 83.69 159 ILE A N 1
ATOM 1253 C CA . ILE A 1 159 ? 14.102 -1.333 -2.555 1.00 83.69 159 ILE A CA 1
ATOM 1254 C C . ILE A 1 159 ? 15.120 -0.675 -3.486 1.00 83.69 159 ILE A C 1
ATOM 1256 O O . ILE A 1 159 ? 16.087 -0.073 -3.010 1.00 83.69 159 ILE A O 1
ATOM 1260 N N . PRO A 1 160 ? 14.894 -0.696 -4.811 1.00 85.31 160 PRO A N 1
ATOM 1261 C CA . PRO A 1 160 ? 15.744 0.025 -5.746 1.00 85.31 160 PRO A CA 1
ATOM 1262 C C . PRO A 1 160 ? 15.800 1.520 -5.402 1.00 85.31 160 PRO A C 1
ATOM 1264 O O . PRO A 1 160 ? 14.764 2.163 -5.220 1.00 85.31 160 PRO A O 1
ATOM 1267 N N . ALA A 1 161 ? 17.003 2.102 -5.365 1.00 85.38 161 ALA A N 1
ATOM 1268 C CA . ALA A 1 161 ? 17.208 3.489 -4.932 1.00 85.38 161 ALA A CA 1
ATOM 1269 C C . ALA A 1 161 ? 16.366 4.512 -5.722 1.00 85.38 161 ALA A C 1
ATOM 1271 O O . ALA A 1 161 ? 15.839 5.456 -5.138 1.00 85.38 161 ALA A O 1
ATOM 1272 N N . ARG A 1 162 ? 16.181 4.299 -7.036 1.00 84.69 162 ARG A N 1
ATOM 1273 C CA . ARG A 1 162 ? 15.315 5.151 -7.876 1.00 84.69 162 ARG A CA 1
ATOM 1274 C C . ARG A 1 162 ? 13.846 5.086 -7.449 1.00 84.69 162 ARG A C 1
ATOM 1276 O O . ARG A 1 162 ? 13.197 6.118 -7.322 1.00 84.69 162 ARG A O 1
ATOM 1283 N N . SER A 1 163 ? 13.336 3.885 -7.184 1.00 84.69 163 SER A N 1
ATOM 1284 C CA . SER A 1 163 ? 11.958 3.670 -6.727 1.00 84.69 163 SER A CA 1
ATOM 1285 C C . SER A 1 163 ? 11.713 4.295 -5.356 1.00 84.69 163 SER A C 1
ATOM 1287 O O . SER A 1 163 ? 10.665 4.897 -5.128 1.00 84.69 163 SER A O 1
ATOM 1289 N N . LEU A 1 164 ? 12.704 4.200 -4.466 1.00 84.88 164 LEU A N 1
ATOM 1290 C CA . LEU A 1 164 ? 12.672 4.847 -3.159 1.00 84.88 164 LEU A CA 1
ATOM 1291 C C . LEU A 1 164 ? 12.641 6.374 -3.302 1.00 84.88 164 LEU A C 1
ATOM 1293 O O . LEU A 1 164 ? 11.781 7.017 -2.713 1.00 84.88 164 LEU A O 1
ATOM 1297 N N . GLN A 1 165 ? 13.499 6.946 -4.150 1.00 87.56 165 GLN A N 1
ATOM 1298 C CA . GLN A 1 165 ? 13.531 8.386 -4.413 1.00 87.56 165 GLN A CA 1
ATOM 1299 C C . GLN A 1 165 ? 12.201 8.914 -4.976 1.00 87.56 165 GLN A C 1
ATOM 1301 O O . GLN A 1 165 ? 11.761 9.997 -4.594 1.00 87.56 165 GLN A O 1
ATOM 1306 N N . HIS A 1 166 ? 11.545 8.160 -5.862 1.00 85.31 166 HIS A N 1
ATOM 1307 C CA . HIS A 1 166 ? 10.227 8.521 -6.390 1.00 85.31 166 HIS A CA 1
ATOM 1308 C C . HIS A 1 166 ? 9.133 8.486 -5.316 1.00 85.31 166 HIS A C 1
ATOM 1310 O O . HIS A 1 166 ? 8.268 9.358 -5.283 1.00 85.31 166 HIS A O 1
ATOM 1316 N N . ALA A 1 167 ? 9.165 7.505 -4.415 1.00 86.19 167 ALA A N 1
ATOM 1317 C CA . ALA A 1 167 ? 8.219 7.460 -3.304 1.00 86.19 167 AL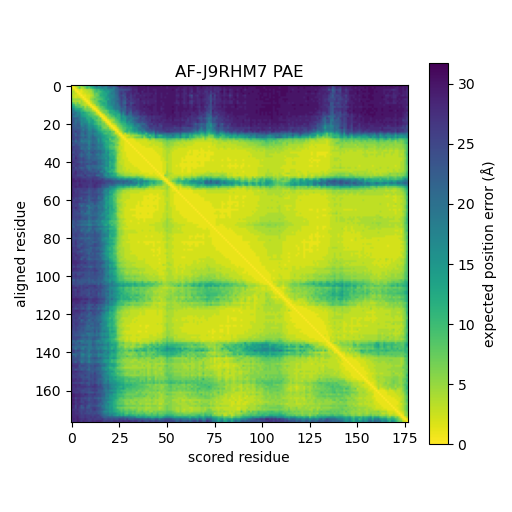A A CA 1
ATOM 1318 C C . ALA A 1 167 ? 8.476 8.588 -2.287 1.00 86.19 167 ALA A C 1
ATOM 1320 O O . ALA A 1 167 ? 7.529 9.221 -1.819 1.00 86.19 167 ALA A O 1
ATOM 1321 N N . GLU A 1 168 ? 9.744 8.898 -1.995 1.00 89.31 168 GLU A N 1
ATOM 1322 C CA . GLU A 1 168 ? 10.121 10.010 -1.115 1.00 89.31 168 GLU A CA 1
ATOM 1323 C C . GLU A 1 168 ? 9.755 11.377 -1.700 1.00 89.31 168 GLU A C 1
ATOM 1325 O O . GLU A 1 168 ? 9.350 12.267 -0.953 1.00 89.31 168 GLU A O 1
ATOM 1330 N N . SER A 1 169 ? 9.858 11.564 -3.017 1.00 86.81 169 SER A N 1
ATOM 1331 C CA . SER A 1 169 ? 9.447 12.816 -3.658 1.00 86.81 169 SER A CA 1
ATOM 1332 C C . SER A 1 169 ? 7.927 12.995 -3.658 1.00 86.81 169 SER A C 1
ATOM 1334 O O . SER A 1 169 ? 7.451 14.120 -3.509 1.00 86.81 169 SER A O 1
ATOM 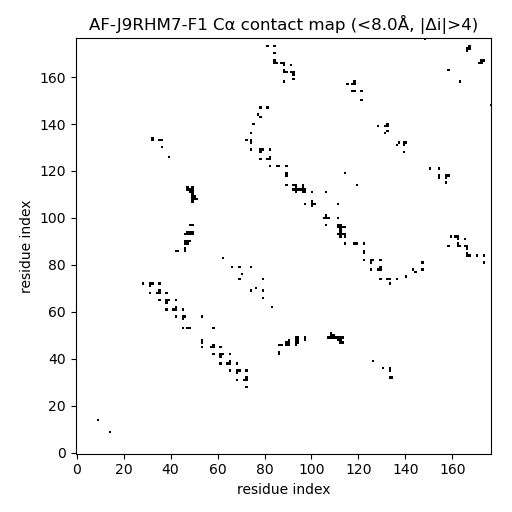1336 N N . ALA A 1 170 ? 7.166 11.902 -3.774 1.00 84.44 170 ALA A N 1
ATOM 1337 C CA . ALA A 1 170 ? 5.706 11.930 -3.788 1.00 84.44 170 ALA A CA 1
ATOM 1338 C C . ALA A 1 170 ? 5.088 12.105 -2.389 1.00 84.44 170 ALA A C 1
ATOM 1340 O O . ALA A 1 170 ? 4.150 12.885 -2.223 1.00 84.44 170 ALA A O 1
ATOM 1341 N N . PHE A 1 171 ? 5.600 11.397 -1.378 1.00 85.38 171 PHE A N 1
ATOM 1342 C CA . PHE A 1 171 ? 4.971 11.316 -0.049 1.00 85.38 171 PHE A CA 1
ATOM 1343 C C . PHE A 1 171 ? 5.830 11.875 1.090 1.00 85.38 171 PHE A C 1
ATOM 1345 O O . PHE A 1 171 ? 5.390 11.900 2.244 1.00 85.38 171 PHE A O 1
ATOM 1352 N N . GLY A 1 172 ? 7.036 12.349 0.780 1.00 87.12 172 GLY A N 1
ATOM 1353 C CA . GLY A 1 172 ? 8.062 12.654 1.767 1.00 87.12 172 GLY A CA 1
ATOM 1354 C C . GLY A 1 172 ? 8.779 11.392 2.258 1.00 87.12 172 GLY A C 1
ATOM 1355 O O . GLY A 1 172 ? 8.339 10.267 2.001 1.00 87.12 172 GLY A O 1
ATOM 1356 N N . PRO A 1 173 ? 9.891 11.552 2.993 1.00 83.38 173 PRO A N 1
ATOM 1357 C CA . PRO A 1 173 ? 10.552 10.420 3.618 1.00 83.38 173 PRO A CA 1
ATOM 1358 C C . PRO A 1 173 ? 9.611 9.780 4.641 1.00 83.38 173 PRO A C 1
ATOM 1360 O O . PRO A 1 173 ? 9.024 10.473 5.482 1.00 83.38 173 PRO A O 1
ATOM 1363 N N . LEU A 1 174 ? 9.508 8.447 4.618 1.00 80.12 174 LEU A N 1
ATOM 1364 C CA . LEU A 1 174 ? 8.995 7.725 5.779 1.00 80.12 174 LEU A CA 1
ATOM 1365 C C . LEU A 1 174 ? 9.856 8.145 6.968 1.00 80.12 174 LEU A C 1
ATOM 1367 O O . LEU A 1 174 ? 11.084 8.177 6.860 1.00 80.12 174 LEU A O 1
ATOM 1371 N N . ALA A 1 175 ? 9.215 8.563 8.065 1.00 67.62 175 ALA A N 1
ATOM 1372 C CA . ALA A 1 175 ? 9.925 9.090 9.220 1.00 67.62 175 ALA A CA 1
ATOM 1373 C C . ALA A 1 175 ? 11.078 8.143 9.566 1.00 67.62 175 ALA A C 1
ATOM 1375 O O . ALA A 1 175 ? 10.841 6.971 9.868 1.00 67.62 175 ALA A O 1
ATOM 1376 N N . ARG A 1 176 ? 12.317 8.653 9.473 1.00 51.56 176 ARG A N 1
ATOM 1377 C CA . ARG A 1 176 ? 13.502 7.931 9.935 1.00 51.56 176 ARG A CA 1
ATOM 1378 C C . ARG 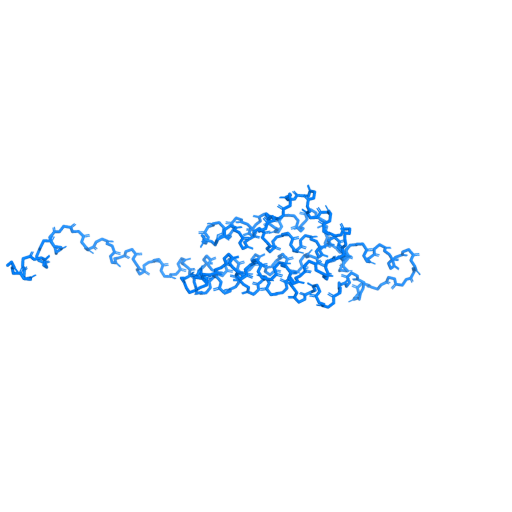A 1 176 ? 13.255 7.645 11.403 1.00 51.56 176 ARG A C 1
ATOM 1380 O O . ARG A 1 176 ? 13.229 8.564 12.219 1.00 51.56 176 ARG A O 1
ATOM 1387 N N . ALA A 1 177 ? 12.943 6.395 11.689 1.00 42.75 177 ALA A N 1
ATOM 1388 C CA . ALA A 1 177 ? 12.623 5.969 13.030 1.00 42.75 177 ALA A CA 1
ATOM 1389 C C . ALA A 1 177 ? 13.816 6.166 13.970 1.00 42.75 177 ALA A C 1
ATOM 1391 O O . ALA A 1 177 ? 14.967 5.958 13.529 1.00 42.75 177 ALA A O 1
#

Mean predicted aligned error: 9.63 Å

Nearest PDB structures (foldseek):
  5xjm-assembly1_A  TM=3.654E-01  e=1.424E+00  Homo sapiens
  5v54-assembly1_A  TM=2.697E-01  e=6.953E-01  Homo sapiens
  7wc8-assembly1_A  TM=2.717E-01  e=7.952E+00  Homo sapiens

Radius of gyration: 21.57 Å; Cα contacts (8 Å, |Δi|>4): 158; chains: 1; bounding box: 49×24×78 Å